Protein AF-A0A2H8TNJ9-F1 (afdb_monomer)

Foldseek 3Di:
DVVVVVVVVVVVVVVVVVVVVVVVVVVVVVVVVVVVVVLVVLVVVLVVVLVVCVVPPPDDNVVSVVVSVVSVVVSDDPDPPPPPVPPPPPVPPDPVDPPPDPPPPPPPVVPPDDDDDDDDDDFLFDDQDDLVCCVVVPLCVPFDADDPVCVVVVDHSSVVSSVVSSVVGGCPNPDPPDPD

Solvent-accessible surface area (backbone atoms only — not comparable to full-atom values): 11507 Å² total; per-residue (Å²): 115,73,68,63,57,50,51,53,52,53,51,52,54,50,52,52,51,53,51,52,52,52,50,53,54,48,51,56,52,52,50,51,53,49,55,52,51,52,53,50,50,51,50,53,49,56,54,49,52,50,54,50,46,69,74,72,50,92,66,62,68,68,60,56,49,54,53,48,53,54,58,55,68,68,51,78,71,88,66,78,72,76,80,74,71,68,78,83,70,74,77,72,80,81,65,95,60,88,75,87,64,85,72,73,79,76,77,75,74,76,65,82,78,88,74,92,74,80,90,80,77,91,63,46,40,66,86,69,81,55,78,83,46,37,65,84,73,49,66,57,78,83,51,77,81,68,50,77,70,39,47,75,72,71,50,48,54,61,60,56,51,47,50,54,51,42,58,69,31,43,52,66,67,60,75,82,81,76,82,123

Secondary structure (DSSP, 8-state):
-HHHHHHHHHHHHHHHHHHHHHHHHHHHHHHHHHHHHHHHHHHHHHHHHHHHHHHH--S-HHHHHHHHHHHHHTS---------------------S-------------PPPP-PPP-----SSSPPPPTTTTTTTTGGGGSPPPPHHHHHTT--HHHHHHHHHHHHHTTTT-------

Structure (mmCIF, N/CA/C/O backbone):
data_AF-A0A2H8TNJ9-F1
#
_entry.id   AF-A0A2H8TNJ9-F1
#
loop_
_atom_site.group_PDB
_atom_site.id
_atom_site.type_symbol
_atom_site.label_atom_id
_atom_site.label_alt_id
_atom_site.label_comp_id
_atom_site.label_asym_id
_atom_site.label_entity_id
_atom_site.label_seq_id
_atom_site.pdbx_PDB_ins_code
_atom_site.Cartn_x
_atom_site.Cartn_y
_atom_site.Cartn_z
_atom_site.occupancy
_atom_site.B_iso_or_equiv
_atom_site.auth_seq_id
_atom_site.auth_comp_id
_atom_site.auth_asym_id
_atom_site.auth_atom_id
_atom_site.pdbx_PDB_model_num
ATOM 1 N N . MET A 1 1 ? 0.984 41.513 9.824 1.00 51.41 1 MET A N 1
ATOM 2 C CA . MET A 1 1 ? 0.607 41.147 8.432 1.00 51.41 1 MET A CA 1
ATOM 3 C C . MET A 1 1 ? 1.788 40.969 7.472 1.00 51.41 1 MET A C 1
ATOM 5 O O . MET A 1 1 ? 1.740 40.050 6.666 1.00 51.41 1 MET A O 1
ATOM 9 N N . ARG A 1 2 ? 2.861 41.774 7.556 1.00 58.28 2 ARG A N 1
ATOM 10 C CA . ARG A 1 2 ? 3.996 41.764 6.604 1.00 58.28 2 ARG A CA 1
ATOM 11 C C . ARG A 1 2 ? 4.737 40.416 6.462 1.00 58.28 2 ARG A C 1
ATOM 13 O O . ARG A 1 2 ? 5.197 40.109 5.371 1.00 58.28 2 ARG A O 1
ATOM 20 N N . ASN A 1 3 ? 4.800 39.593 7.517 1.00 64.88 3 ASN A N 1
ATOM 21 C CA . ASN A 1 3 ? 5.457 38.272 7.475 1.00 64.88 3 ASN A CA 1
ATOM 22 C C . ASN A 1 3 ? 4.657 37.208 6.707 1.00 64.88 3 ASN A C 1
ATOM 24 O O . ASN A 1 3 ? 5.243 36.392 6.009 1.00 64.88 3 ASN A O 1
ATOM 28 N N . ARG A 1 4 ? 3.318 37.252 6.769 1.00 68.62 4 ARG A N 1
ATOM 29 C CA . ARG A 1 4 ? 2.467 36.286 6.051 1.00 68.62 4 ARG A CA 1
ATOM 30 C C . ARG A 1 4 ? 2.494 36.516 4.538 1.00 68.62 4 ARG A C 1
ATOM 32 O O . ARG A 1 4 ? 2.429 35.562 3.782 1.00 68.62 4 ARG A O 1
ATOM 39 N N . MET A 1 5 ? 2.620 37.772 4.101 1.00 74.56 5 MET A N 1
ATOM 40 C CA . MET A 1 5 ? 2.746 38.106 2.675 1.00 74.56 5 MET A CA 1
ATOM 41 C C . MET A 1 5 ? 4.102 37.700 2.092 1.00 74.56 5 MET A C 1
ATOM 43 O O . MET A 1 5 ? 4.157 37.279 0.945 1.00 74.56 5 MET A O 1
ATOM 47 N N . LYS A 1 6 ? 5.188 37.814 2.872 1.00 76.75 6 LYS A N 1
ATOM 48 C CA . LYS A 1 6 ? 6.509 37.321 2.456 1.00 76.75 6 LYS A CA 1
ATOM 49 C C . LYS A 1 6 ? 6.512 35.801 2.315 1.00 76.75 6 LYS A C 1
ATOM 51 O O . LYS A 1 6 ? 6.929 35.321 1.274 1.00 76.75 6 LYS A O 1
ATOM 56 N N . LEU A 1 7 ? 5.950 35.095 3.299 1.00 74.69 7 LEU A N 1
ATOM 57 C CA . LEU A 1 7 ? 5.829 33.637 3.265 1.00 74.69 7 LEU A CA 1
ATOM 58 C C . LEU A 1 7 ? 5.044 33.158 2.036 1.00 74.69 7 LEU A C 1
ATOM 60 O O . LEU A 1 7 ? 5.526 32.306 1.310 1.00 74.69 7 LEU A O 1
ATOM 64 N N . LYS A 1 8 ? 3.891 33.775 1.740 1.00 79.69 8 LYS A N 1
ATOM 65 C CA . LYS A 1 8 ? 3.102 33.434 0.543 1.00 79.69 8 LYS A CA 1
ATOM 66 C C . LYS A 1 8 ? 3.837 33.692 -0.774 1.00 79.69 8 LYS A C 1
ATOM 68 O O . LYS A 1 8 ? 3.623 32.978 -1.739 1.00 79.69 8 LYS A O 1
ATOM 73 N N . ARG A 1 9 ? 4.666 34.737 -0.836 1.00 82.81 9 ARG A N 1
ATOM 74 C CA . ARG A 1 9 ? 5.440 35.063 -2.043 1.00 82.81 9 ARG A CA 1
ATOM 75 C C . ARG A 1 9 ? 6.596 34.087 -2.254 1.00 82.81 9 ARG A C 1
ATOM 77 O O . ARG A 1 9 ? 6.930 33.782 -3.388 1.00 82.81 9 ARG A O 1
ATOM 84 N N . GLU A 1 10 ? 7.207 33.641 -1.164 1.00 78.44 10 GLU A N 1
ATOM 85 C CA . GLU A 1 10 ? 8.260 32.627 -1.177 1.00 78.44 10 GLU A CA 1
ATOM 86 C C . GLU A 1 10 ? 7.695 31.252 -1.546 1.00 78.44 10 GLU A C 1
ATOM 88 O O . GLU A 1 10 ? 8.267 30.581 -2.392 1.00 78.44 10 GLU A O 1
ATOM 93 N N . GLU A 1 11 ? 6.528 30.893 -1.008 1.00 78.19 11 GLU A N 1
ATOM 94 C CA . GLU A 1 11 ? 5.767 29.695 -1.387 1.00 78.19 11 GLU A CA 1
ATOM 95 C C . GLU A 1 11 ? 5.442 29.690 -2.889 1.00 78.19 11 GLU A C 1
ATOM 97 O O . GLU A 1 11 ? 5.790 28.744 -3.584 1.00 78.19 11 GLU A O 1
ATOM 102 N N . GLN A 1 12 ? 4.915 30.797 -3.426 1.00 84.44 12 GLN A N 1
ATOM 103 C CA . GLN A 1 12 ? 4.646 30.927 -4.864 1.00 84.44 12 GLN A CA 1
ATOM 104 C C . GLN A 1 12 ? 5.901 30.800 -5.739 1.00 84.44 12 GLN A C 1
ATOM 106 O O . GLN A 1 12 ? 5.846 30.185 -6.798 1.00 84.44 12 GLN A O 1
ATOM 111 N N . ALA A 1 13 ? 7.029 31.374 -5.312 1.00 85.44 13 ALA A N 1
ATOM 112 C CA . ALA A 1 13 ? 8.283 31.268 -6.057 1.00 85.44 13 ALA A CA 1
ATOM 113 C C . ALA A 1 13 ? 8.866 29.844 -6.017 1.00 85.44 13 ALA A C 1
ATOM 115 O O . ALA A 1 13 ? 9.506 29.409 -6.972 1.00 85.44 13 ALA A O 1
ATOM 116 N N . LEU A 1 14 ? 8.658 29.120 -4.913 1.00 81.44 14 LEU A N 1
ATOM 117 C CA . LEU A 1 14 ? 9.044 27.715 -4.796 1.00 81.44 14 LEU A CA 1
ATOM 118 C C . LEU A 1 14 ? 8.179 26.827 -5.692 1.00 81.44 14 LEU A C 1
ATOM 120 O O . LEU A 1 14 ? 8.722 25.951 -6.362 1.00 81.44 14 LEU A O 1
ATOM 124 N N . ASP A 1 15 ? 6.872 27.079 -5.747 1.00 81.62 15 ASP A N 1
ATOM 125 C CA . ASP A 1 15 ? 5.959 26.346 -6.626 1.00 81.62 15 ASP A CA 1
ATOM 126 C C . ASP A 1 15 ? 6.328 26.539 -8.106 1.00 81.62 15 ASP A C 1
ATOM 128 O O . ASP A 1 15 ? 6.434 25.559 -8.843 1.00 81.62 15 ASP A O 1
ATOM 132 N N . GLU A 1 16 ? 6.622 27.776 -8.526 1.00 87.50 16 GLU A N 1
ATOM 133 C CA . GLU A 1 16 ? 7.076 28.088 -9.891 1.00 87.50 16 GLU A CA 1
ATOM 134 C C . GLU A 1 16 ? 8.366 27.326 -10.247 1.00 87.50 16 GLU A C 1
ATOM 136 O O . GLU A 1 16 ? 8.458 26.702 -11.305 1.00 87.50 16 GLU A O 1
ATOM 141 N N . LEU A 1 17 ? 9.334 27.277 -9.326 1.00 87.38 17 LEU A N 1
ATOM 142 C CA . LEU A 1 17 ? 10.588 26.550 -9.532 1.00 87.38 17 LEU A CA 1
ATOM 143 C C . LEU A 1 17 ? 10.375 25.031 -9.672 1.00 87.38 17 LEU A C 1
ATOM 145 O O . LEU A 1 17 ? 11.019 24.381 -10.500 1.00 87.38 17 LEU A O 1
ATOM 149 N N . ILE A 1 18 ? 9.469 24.455 -8.877 1.00 86.12 18 ILE A N 1
ATOM 150 C CA . ILE A 1 18 ? 9.123 23.027 -8.951 1.00 86.12 18 ILE A CA 1
ATOM 151 C C . ILE A 1 18 ? 8.453 22.707 -10.292 1.00 86.12 18 ILE A C 1
ATOM 153 O O . ILE A 1 18 ? 8.729 21.662 -10.894 1.00 86.12 18 ILE A O 1
ATOM 157 N N . GLU A 1 19 ? 7.581 23.591 -10.780 1.00 88.69 19 GLU A N 1
ATOM 158 C CA . GLU A 1 19 ? 6.943 23.435 -12.086 1.00 88.69 19 GLU A CA 1
ATOM 159 C C . GLU A 1 19 ? 7.968 23.472 -13.225 1.00 88.69 19 GLU A C 1
ATOM 161 O O . GLU A 1 19 ? 7.951 22.583 -14.084 1.00 88.69 19 GLU A O 1
ATOM 166 N N . GLU A 1 20 ? 8.915 24.413 -13.200 1.00 85.38 20 GLU A N 1
ATOM 167 C CA . GLU A 1 20 ? 10.001 24.485 -14.184 1.00 85.38 20 GLU A CA 1
ATOM 168 C C . GLU A 1 20 ? 10.876 23.221 -14.181 1.00 85.38 20 GLU A C 1
ATOM 170 O O . GLU A 1 20 ? 11.152 22.647 -15.243 1.00 85.38 20 GLU A O 1
ATOM 175 N N . GLU A 1 21 ? 11.270 22.724 -13.002 1.00 81.62 21 GLU A N 1
ATOM 176 C CA . GLU A 1 21 ? 12.064 21.496 -12.884 1.00 81.62 21 GLU A CA 1
ATOM 177 C C . GLU A 1 21 ? 11.302 20.283 -13.438 1.00 81.62 21 GLU A C 1
ATOM 179 O O . GLU A 1 21 ? 11.858 19.460 -14.181 1.00 81.62 21 GLU A O 1
ATOM 184 N N . LYS A 1 22 ? 10.005 20.188 -13.131 1.00 88.12 22 LYS A N 1
ATOM 185 C CA . LYS A 1 22 ? 9.134 19.121 -13.628 1.00 88.12 22 LYS A CA 1
ATOM 186 C C . LYS A 1 22 ? 9.014 19.168 -15.150 1.00 88.12 22 LYS A C 1
ATOM 188 O O . LYS A 1 22 ? 9.119 18.114 -15.783 1.00 88.12 22 LYS A O 1
ATOM 193 N N . MET A 1 23 ? 8.828 20.351 -15.735 1.00 86.44 23 MET A N 1
ATOM 194 C CA . MET A 1 23 ? 8.764 20.534 -17.188 1.00 86.44 23 MET A CA 1
ATOM 195 C C . MET A 1 23 ? 10.084 20.157 -17.861 1.00 86.44 23 MET A C 1
ATOM 197 O O . MET A 1 23 ? 10.092 19.414 -18.842 1.00 86.44 23 MET A O 1
ATOM 201 N N . HIS A 1 24 ? 11.214 20.577 -17.298 1.00 82.00 24 HIS A N 1
ATOM 202 C CA . HIS A 1 24 ? 12.532 20.241 -17.828 1.00 82.00 24 HIS A CA 1
ATOM 203 C C . HIS A 1 24 ? 12.844 18.735 -17.720 1.00 82.00 24 HIS A C 1
ATOM 205 O O . HIS A 1 24 ? 13.411 18.138 -18.637 1.00 82.00 24 HIS A O 1
ATOM 211 N N . SER A 1 25 ? 12.427 18.085 -16.627 1.00 82.94 25 SER A N 1
ATOM 212 C CA . SER A 1 25 ? 12.534 16.630 -16.455 1.00 82.94 25 SER A CA 1
ATOM 213 C C . SER A 1 25 ? 11.683 15.862 -17.471 1.00 82.94 25 SER A C 1
ATOM 215 O O . SER A 1 25 ? 12.132 14.844 -18.004 1.00 82.94 25 SER A O 1
ATOM 217 N N . GLN A 1 26 ? 10.470 16.345 -17.758 1.00 85.19 26 GLN A N 1
ATOM 218 C CA . GLN A 1 26 ? 9.606 15.771 -18.793 1.00 85.19 26 GLN A CA 1
ATOM 219 C C . GLN A 1 26 ? 10.218 15.937 -20.183 1.00 85.19 26 GLN A C 1
ATOM 221 O O . GLN A 1 26 ? 10.352 14.948 -20.894 1.00 85.19 26 GLN A O 1
ATOM 226 N N . TYR A 1 27 ? 10.703 17.134 -20.522 1.00 88.44 27 TYR A N 1
ATOM 227 C CA . TYR A 1 27 ? 11.345 17.393 -21.812 1.00 88.44 27 TYR A CA 1
ATOM 228 C C . TYR A 1 27 ? 12.525 16.447 -22.074 1.00 88.44 27 TYR A C 1
ATOM 230 O O . TYR A 1 27 ? 12.628 15.867 -23.152 1.00 88.44 27 TYR A O 1
ATOM 238 N N . LYS A 1 28 ? 13.382 16.224 -21.068 1.00 86.19 28 LYS A N 1
ATOM 239 C CA . LYS A 1 28 ? 14.494 15.265 -21.168 1.00 86.19 28 LYS A CA 1
ATOM 240 C C . LYS A 1 28 ? 14.023 13.830 -21.397 1.00 86.19 28 LYS A C 1
ATOM 242 O O . LYS A 1 28 ? 14.655 13.100 -22.155 1.00 86.19 28 LYS A O 1
ATOM 247 N N . ARG A 1 29 ? 12.941 13.408 -20.734 1.00 86.19 29 ARG A N 1
ATOM 248 C CA . ARG A 1 29 ? 12.353 12.075 -20.944 1.00 86.19 29 ARG A CA 1
ATOM 249 C C . ARG A 1 29 ? 11.795 11.933 -22.357 1.00 86.19 29 ARG A C 1
ATOM 251 O O . ARG A 1 29 ? 12.063 10.925 -23.005 1.00 86.19 29 ARG A O 1
ATOM 258 N N . ASP A 1 30 ? 11.096 12.949 -22.845 1.00 88.75 30 ASP A N 1
ATOM 259 C CA . ASP A 1 30 ? 10.532 12.952 -24.193 1.00 88.75 30 ASP A CA 1
ATOM 260 C C . ASP A 1 30 ? 11.623 12.964 -25.271 1.00 88.75 30 ASP A C 1
ATOM 262 O O . ASP A 1 30 ? 11.493 12.281 -26.283 1.00 88.75 30 ASP A O 1
ATOM 266 N N . GLU A 1 31 ? 12.720 13.695 -25.055 1.00 86.81 31 GLU A N 1
ATOM 267 C CA . GLU A 1 31 ? 13.885 13.694 -25.947 1.00 86.81 31 GLU A CA 1
ATOM 268 C C . GLU A 1 31 ? 14.497 12.292 -26.066 1.00 86.81 31 GLU A C 1
ATOM 270 O O . GLU A 1 31 ? 14.713 11.816 -27.179 1.00 86.81 31 GLU A O 1
ATOM 275 N N . VAL A 1 32 ? 14.686 11.588 -24.943 1.00 84.19 32 VAL A N 1
ATOM 276 C CA . VAL A 1 32 ? 15.186 10.201 -24.947 1.00 84.19 32 VAL A CA 1
ATOM 277 C C . VAL A 1 32 ? 14.233 9.270 -25.697 1.00 84.19 32 VAL A C 1
ATOM 279 O O . VAL A 1 32 ? 14.681 8.487 -26.532 1.00 84.19 32 VAL A O 1
ATOM 282 N N . LEU A 1 33 ? 12.922 9.381 -25.463 1.00 87.44 33 LEU A N 1
ATOM 283 C CA . LEU A 1 33 ? 11.928 8.560 -26.160 1.00 87.44 33 LEU A CA 1
ATOM 284 C C . LEU A 1 33 ? 11.906 8.824 -27.672 1.00 87.44 33 LEU A C 1
ATOM 286 O O . LEU A 1 33 ? 11.765 7.883 -28.457 1.00 87.44 33 LEU A O 1
ATOM 290 N N . ARG A 1 34 ? 12.063 10.085 -28.101 1.00 89.62 34 ARG A N 1
ATOM 291 C CA . ARG A 1 34 ? 12.177 10.426 -29.527 1.00 89.62 34 ARG A CA 1
ATOM 292 C C . ARG A 1 34 ? 13.454 9.860 -30.140 1.00 89.62 34 ARG A C 1
ATOM 294 O O . ARG A 1 34 ? 13.367 9.226 -31.191 1.00 89.62 34 ARG A O 1
ATOM 301 N N . ASP A 1 35 ? 14.596 10.018 -29.474 1.00 85.06 35 ASP A N 1
ATOM 302 C CA . ASP A 1 35 ? 15.880 9.468 -29.924 1.00 85.06 35 ASP A CA 1
ATOM 303 C C . ASP A 1 35 ? 15.798 7.937 -30.093 1.00 85.06 35 ASP A C 1
ATOM 305 O O . ASP A 1 35 ? 16.237 7.385 -31.107 1.00 85.06 35 ASP A O 1
ATOM 309 N N . GLU A 1 36 ? 15.187 7.233 -29.135 1.00 86.56 36 GLU A N 1
ATOM 310 C CA . GLU A 1 36 ? 14.978 5.781 -29.193 1.00 86.56 36 GLU A CA 1
ATOM 311 C C . GLU A 1 36 ? 14.034 5.370 -30.333 1.00 86.56 36 GLU A C 1
ATOM 313 O O . GLU A 1 36 ? 14.308 4.403 -31.056 1.00 86.56 36 GLU A O 1
ATOM 318 N N . ALA A 1 37 ? 12.943 6.114 -30.540 1.00 88.62 37 ALA A N 1
ATOM 319 C CA . ALA A 1 37 ? 12.002 5.868 -31.630 1.00 88.62 37 ALA A CA 1
ATOM 320 C C . ALA A 1 37 ? 12.651 6.083 -33.007 1.00 88.62 37 ALA A C 1
ATOM 322 O O . ALA A 1 37 ? 12.476 5.260 -33.910 1.00 88.62 37 ALA A O 1
ATOM 323 N N . GLU A 1 38 ? 13.451 7.139 -33.172 1.00 88.94 38 GLU A N 1
ATOM 324 C CA . GLU A 1 38 ? 14.207 7.384 -34.401 1.00 88.94 38 GLU A CA 1
ATOM 325 C C . GLU A 1 38 ? 15.228 6.277 -34.676 1.00 88.94 38 GLU A C 1
ATOM 327 O O . GLU A 1 38 ? 15.334 5.803 -35.810 1.00 88.94 38 GLU A O 1
ATOM 332 N N . GLN A 1 39 ? 15.955 5.819 -33.653 1.00 86.56 39 GLN A N 1
ATOM 333 C CA . GLN A 1 39 ? 16.885 4.695 -33.790 1.00 86.56 39 GLN A CA 1
ATOM 334 C C . GLN A 1 39 ? 16.162 3.407 -34.188 1.00 86.56 39 GLN A C 1
ATOM 336 O O . GLN A 1 39 ? 16.641 2.671 -35.056 1.00 86.56 39 GLN A O 1
ATOM 341 N N . ARG A 1 40 ? 14.994 3.135 -33.596 1.00 88.56 40 ARG A N 1
ATOM 342 C CA . ARG A 1 40 ? 14.164 1.981 -33.957 1.00 88.56 40 ARG A CA 1
ATOM 343 C C . ARG A 1 40 ? 13.702 2.059 -35.411 1.00 88.56 40 ARG A C 1
ATOM 345 O O . ARG A 1 40 ? 13.844 1.079 -36.139 1.00 88.56 40 ARG A O 1
ATOM 352 N N . ASN A 1 41 ? 13.213 3.216 -35.850 1.00 90.62 41 ASN A N 1
ATOM 353 C CA . ASN A 1 41 ? 12.764 3.419 -37.228 1.00 90.62 41 ASN A CA 1
ATOM 354 C C . ASN A 1 41 ? 13.915 3.301 -38.235 1.00 90.62 41 ASN A C 1
ATOM 356 O O . ASN A 1 41 ? 13.735 2.696 -39.289 1.00 90.62 41 ASN A O 1
ATOM 360 N N . LYS A 1 42 ? 15.113 3.803 -37.905 1.00 89.88 42 LYS A N 1
ATOM 361 C CA . LYS A 1 42 ? 16.315 3.624 -38.737 1.00 89.88 42 LYS A CA 1
ATOM 362 C C . LYS A 1 42 ? 16.676 2.144 -38.895 1.00 89.88 42 LYS A C 1
ATOM 364 O O . LYS A 1 42 ? 16.914 1.711 -40.017 1.00 89.88 42 LYS A O 1
ATOM 369 N N . LYS A 1 43 ? 16.640 1.354 -37.814 1.00 89.06 43 LYS A N 1
ATOM 370 C CA . LYS A 1 43 ? 16.876 -0.103 -37.875 1.00 89.06 43 LYS A CA 1
ATOM 371 C C . LYS A 1 43 ? 15.852 -0.809 -38.766 1.00 89.06 43 LYS A C 1
ATOM 373 O O . LYS A 1 43 ? 16.242 -1.538 -39.668 1.00 89.06 43 LYS A O 1
ATOM 378 N N . LEU A 1 44 ? 14.562 -0.520 -38.577 1.00 91.81 44 LEU A N 1
ATOM 379 C CA . LEU A 1 44 ? 13.485 -1.090 -39.398 1.00 91.81 44 LEU A CA 1
ATOM 380 C C . LEU A 1 44 ? 13.618 -0.720 -40.882 1.00 91.81 44 LEU A C 1
ATOM 382 O O . LEU A 1 44 ? 13.352 -1.539 -41.762 1.00 91.81 44 LEU A O 1
ATOM 386 N N . ARG A 1 45 ? 14.055 0.507 -41.176 1.00 92.62 45 ARG A N 1
ATOM 387 C CA . ARG A 1 45 ? 14.308 0.951 -42.547 1.00 92.62 45 ARG A CA 1
ATOM 388 C C . ARG A 1 45 ? 15.470 0.191 -43.185 1.00 92.62 45 ARG A C 1
ATOM 390 O O . ARG A 1 45 ? 15.340 -0.279 -44.304 1.00 92.62 45 ARG A O 1
ATOM 397 N N . VAL A 1 46 ? 16.579 0.023 -42.468 1.00 91.81 46 VAL A N 1
ATOM 398 C CA . VAL A 1 46 ? 17.736 -0.732 -42.975 1.00 91.81 46 VAL A CA 1
ATOM 399 C C . VAL A 1 46 ? 17.389 -2.214 -43.174 1.00 91.81 46 VAL A C 1
ATOM 401 O O . VAL A 1 46 ? 17.783 -2.804 -44.178 1.00 91.81 46 VAL A O 1
ATOM 404 N N . ASP A 1 47 ? 16.587 -2.799 -42.280 1.00 91.88 47 ASP A N 1
ATOM 405 C CA . ASP A 1 47 ? 16.106 -4.181 -42.412 1.00 91.88 47 ASP A CA 1
ATOM 406 C C . ASP A 1 47 ? 15.163 -4.361 -43.616 1.00 91.88 47 ASP A C 1
ATOM 408 O O . ASP A 1 47 ? 15.274 -5.343 -44.349 1.00 91.88 47 ASP A O 1
ATOM 412 N N . SER A 1 48 ? 14.265 -3.403 -43.866 1.00 91.06 48 SER A N 1
ATOM 413 C CA . SER A 1 48 ? 13.377 -3.442 -45.040 1.00 91.06 48 SER A CA 1
ATOM 414 C C . SER A 1 48 ? 14.123 -3.207 -46.357 1.00 91.06 48 SER A C 1
ATOM 416 O O . SER A 1 48 ? 13.853 -3.902 -47.334 1.00 91.06 48 SER A O 1
ATOM 418 N N . GLU A 1 49 ? 15.120 -2.316 -46.385 1.00 91.62 49 GLU A N 1
ATOM 419 C CA . GLU A 1 49 ? 15.989 -2.112 -47.555 1.00 91.62 49 GLU A CA 1
ATOM 420 C C . GLU A 1 49 ? 16.762 -3.385 -47.944 1.00 91.62 49 GLU A C 1
ATOM 422 O O . GLU A 1 49 ? 16.959 -3.643 -49.136 1.00 91.62 49 GLU A O 1
ATOM 427 N N . LEU A 1 50 ? 17.178 -4.203 -46.968 1.00 93.00 50 LEU A N 1
ATOM 428 C CA . LEU A 1 50 ? 17.816 -5.495 -47.235 1.00 93.00 50 LEU A CA 1
ATOM 429 C C . LEU A 1 50 ? 16.854 -6.463 -47.931 1.00 93.00 50 LEU A C 1
ATOM 431 O O . LEU A 1 50 ? 17.222 -7.065 -48.940 1.00 93.00 50 LEU A O 1
ATOM 435 N N . ILE A 1 51 ? 15.632 -6.598 -47.406 1.00 92.62 51 ILE A N 1
ATOM 436 C CA . ILE A 1 51 ? 14.599 -7.474 -47.981 1.00 92.62 51 ILE A CA 1
ATOM 437 C C . ILE A 1 51 ? 14.312 -7.063 -49.427 1.00 92.62 51 ILE A C 1
ATOM 439 O O . ILE A 1 51 ? 14.326 -7.899 -50.329 1.00 92.62 51 ILE A O 1
ATOM 443 N N . ASP A 1 52 ? 14.126 -5.766 -49.658 1.00 92.81 52 ASP A N 1
ATOM 444 C CA . ASP A 1 52 ? 13.841 -5.217 -50.979 1.00 92.81 52 ASP A CA 1
ATOM 445 C C . ASP A 1 52 ? 14.985 -5.426 -51.973 1.00 92.81 52 ASP A C 1
ATOM 447 O O . ASP A 1 52 ? 14.738 -5.719 -53.146 1.00 92.81 52 ASP A O 1
ATOM 451 N N . SER A 1 53 ? 16.230 -5.279 -51.513 1.00 89.69 53 SER A N 1
ATOM 452 C CA . SER A 1 53 ? 17.417 -5.497 -52.341 1.00 89.69 53 SER A CA 1
ATOM 453 C C . SER A 1 53 ? 17.540 -6.968 -52.726 1.00 89.69 53 SER A C 1
ATOM 455 O O . SER A 1 53 ? 17.731 -7.272 -53.901 1.00 89.69 53 SER A O 1
ATOM 457 N N . LEU A 1 54 ? 17.345 -7.890 -51.780 1.00 91.31 54 LEU A N 1
ATOM 458 C CA . LEU A 1 54 ? 17.368 -9.330 -52.054 1.00 91.31 54 LEU A CA 1
ATOM 459 C C . LEU A 1 54 ? 16.229 -9.776 -52.982 1.00 91.31 54 LEU A C 1
ATOM 461 O O . LEU A 1 54 ? 16.409 -10.707 -53.759 1.00 91.31 54 LEU A O 1
ATOM 465 N N . ALA A 1 55 ? 15.067 -9.124 -52.913 1.00 89.81 55 ALA A N 1
ATOM 466 C CA . ALA A 1 5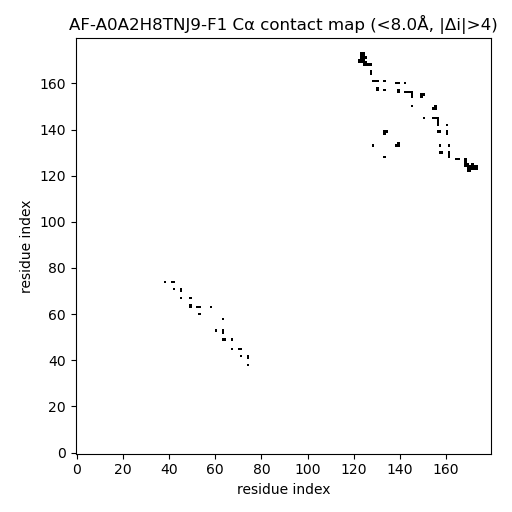5 ? 13.906 -9.484 -53.721 1.00 89.81 55 ALA A CA 1
ATOM 467 C C . ALA A 1 55 ? 13.956 -8.940 -55.160 1.00 89.81 55 ALA A C 1
ATOM 469 O O . ALA A 1 55 ? 13.391 -9.559 -56.060 1.00 89.81 55 ALA A O 1
ATOM 470 N N . ARG A 1 56 ? 14.569 -7.764 -55.381 1.00 88.69 56 ARG A N 1
ATOM 471 C CA . ARG A 1 56 ? 14.502 -7.043 -56.670 1.00 88.69 56 ARG A CA 1
ATOM 472 C C . ARG A 1 56 ? 15.819 -6.948 -57.433 1.00 88.69 56 ARG A C 1
ATOM 474 O O . ARG A 1 56 ? 15.780 -6.693 -58.636 1.00 88.69 56 ARG A O 1
ATOM 481 N N . SER A 1 57 ? 16.967 -7.080 -56.772 1.00 83.94 57 SER A N 1
ATOM 482 C CA . SER A 1 57 ? 18.264 -6.931 -57.440 1.00 83.94 57 SER A CA 1
ATOM 483 C C . SER A 1 57 ? 18.790 -8.266 -57.975 1.00 83.94 57 SER A C 1
ATOM 485 O O . SER A 1 57 ? 18.597 -9.310 -57.364 1.00 83.94 57 SER A O 1
ATOM 487 N N . ASN A 1 58 ? 19.480 -8.217 -59.118 1.00 84.38 58 ASN A N 1
ATOM 488 C CA . ASN A 1 58 ? 20.170 -9.366 -59.722 1.00 84.38 58 ASN A CA 1
ATOM 489 C C . ASN A 1 58 ? 21.660 -9.440 -59.316 1.00 84.38 58 ASN A C 1
ATOM 491 O O . ASN A 1 58 ? 22.445 -10.114 -59.980 1.00 84.38 58 ASN A O 1
ATOM 495 N N . SER A 1 59 ? 22.080 -8.692 -58.290 1.00 84.69 59 SER A N 1
ATOM 496 C CA . SER A 1 59 ? 23.445 -8.751 -57.744 1.00 84.69 59 SER A CA 1
ATOM 497 C C . SER A 1 59 ? 23.644 -9.982 -56.858 1.00 84.69 59 SER A C 1
ATOM 499 O O . SER A 1 59 ? 22.675 -10.557 -56.364 1.00 84.69 59 SER A O 1
ATOM 501 N N . ASP A 1 60 ? 24.901 -10.375 -56.631 1.00 91.06 60 ASP A N 1
ATOM 502 C CA . ASP A 1 60 ? 25.211 -11.507 -55.758 1.00 91.06 60 ASP A CA 1
ATOM 503 C C . ASP A 1 60 ? 24.726 -11.246 -54.322 1.00 91.06 60 ASP A C 1
ATOM 505 O O . ASP A 1 60 ? 24.938 -10.178 -53.740 1.00 91.06 60 ASP A O 1
ATOM 509 N N . ALA A 1 61 ? 24.078 -12.248 -53.730 1.00 88.69 61 ALA A N 1
ATOM 510 C CA . ALA A 1 61 ? 23.495 -12.159 -52.397 1.00 88.69 61 ALA A CA 1
ATOM 511 C C . ALA A 1 61 ? 24.558 -11.874 -51.324 1.00 88.69 61 ALA A C 1
ATOM 513 O O . ALA A 1 61 ? 24.268 -11.229 -50.315 1.00 88.69 61 ALA A O 1
ATOM 514 N N . ARG A 1 62 ? 25.798 -12.332 -51.544 1.00 90.06 62 ARG A N 1
ATOM 515 C CA . ARG A 1 62 ? 26.928 -12.085 -50.638 1.00 90.06 62 ARG A CA 1
ATOM 516 C C . ARG A 1 62 ? 27.264 -10.601 -50.542 1.00 90.06 62 ARG A C 1
ATOM 518 O O . ARG A 1 62 ? 27.398 -10.090 -49.432 1.00 90.06 62 ARG A O 1
ATOM 525 N N . ASP A 1 63 ? 27.318 -9.906 -51.672 1.00 90.50 63 ASP A N 1
ATOM 526 C CA . ASP A 1 63 ? 27.637 -8.479 -51.712 1.00 90.50 63 ASP A CA 1
ATOM 527 C C . ASP A 1 63 ? 26.533 -7.638 -51.064 1.00 90.50 63 ASP A C 1
ATOM 529 O O . ASP A 1 63 ? 26.815 -6.731 -50.279 1.00 90.50 63 ASP A O 1
ATOM 533 N N . ILE A 1 64 ? 25.264 -7.989 -51.298 1.00 89.12 64 ILE A N 1
ATOM 534 C CA . ILE A 1 64 ? 24.113 -7.312 -50.681 1.00 89.12 64 ILE A CA 1
ATOM 535 C C . ILE A 1 64 ? 24.180 -7.421 -49.150 1.00 89.12 64 ILE A C 1
ATOM 537 O O . ILE A 1 64 ? 24.033 -6.417 -48.450 1.00 89.12 64 ILE A O 1
ATOM 541 N N . VAL A 1 65 ? 24.460 -8.613 -48.615 1.00 91.75 65 VAL A N 1
ATOM 542 C CA . VAL A 1 65 ? 24.582 -8.818 -47.163 1.00 91.75 65 VAL A CA 1
ATOM 543 C C . VAL A 1 65 ? 25.764 -8.032 -46.587 1.00 91.75 65 VAL A C 1
ATOM 545 O O . VAL A 1 65 ? 25.599 -7.391 -45.551 1.00 91.75 65 VAL A O 1
ATOM 548 N N . ASN A 1 66 ? 26.909 -8.000 -47.274 1.00 91.00 66 ASN A N 1
ATOM 549 C CA . ASN A 1 66 ? 28.083 -7.229 -46.844 1.00 91.00 66 ASN A CA 1
ATOM 550 C C . ASN A 1 66 ? 27.803 -5.714 -46.794 1.00 91.00 66 ASN A C 1
ATOM 552 O O . ASN A 1 66 ? 28.224 -5.020 -45.868 1.00 91.00 66 ASN A O 1
ATOM 556 N N . THR A 1 67 ? 27.049 -5.171 -47.757 1.00 88.56 67 THR A N 1
ATOM 557 C CA . THR A 1 67 ? 26.646 -3.752 -47.696 1.00 88.56 67 THR A CA 1
ATOM 558 C C . THR A 1 67 ? 25.690 -3.473 -46.535 1.00 88.56 67 THR A C 1
ATOM 560 O O . THR A 1 67 ? 25.796 -2.433 -45.883 1.00 88.56 67 THR A O 1
ATOM 563 N N . TYR A 1 68 ? 24.786 -4.406 -46.224 1.00 90.94 68 TYR A N 1
ATOM 564 C CA . TYR A 1 68 ? 23.893 -4.292 -45.074 1.00 90.94 68 TYR A CA 1
ATOM 565 C C . TYR A 1 68 ? 24.649 -4.358 -43.742 1.00 90.94 68 TYR A C 1
ATOM 567 O O . TYR A 1 68 ? 24.325 -3.586 -42.841 1.00 90.94 68 TYR A O 1
ATOM 575 N N . THR A 1 69 ? 25.665 -5.219 -43.600 1.00 89.31 69 THR A N 1
ATOM 576 C CA . THR A 1 69 ? 26.460 -5.273 -42.361 1.00 89.31 69 THR A CA 1
ATOM 577 C C . THR A 1 69 ? 27.158 -3.945 -42.093 1.00 89.31 69 THR A C 1
ATOM 579 O O . THR A 1 69 ? 27.052 -3.434 -40.980 1.00 89.31 69 THR A O 1
ATOM 582 N N . HIS A 1 70 ? 27.747 -3.321 -43.118 1.00 87.62 70 HIS A N 1
ATOM 583 C CA . HIS A 1 70 ? 28.333 -1.984 -42.987 1.00 87.62 70 HIS A CA 1
ATOM 584 C C . HIS A 1 70 ? 27.287 -0.914 -42.638 1.00 87.62 70 HIS A C 1
ATOM 586 O O . HIS A 1 70 ? 27.465 -0.177 -41.670 1.00 87.62 70 HIS A O 1
ATOM 592 N N . LYS A 1 71 ? 26.139 -0.881 -43.333 1.00 87.19 71 LYS A N 1
ATOM 593 C CA . LYS A 1 71 ? 25.040 0.055 -43.016 1.00 87.19 71 LYS A CA 1
ATOM 594 C C . LYS A 1 71 ? 24.498 -0.116 -41.593 1.00 87.19 71 LYS A C 1
ATOM 596 O O . LYS A 1 71 ? 24.070 0.853 -40.974 1.00 87.19 71 LYS A O 1
ATOM 601 N N . LYS A 1 72 ? 24.476 -1.344 -41.070 1.00 85.88 72 LYS A N 1
ATOM 602 C CA . LYS A 1 72 ? 24.000 -1.649 -39.715 1.00 85.88 72 LYS A CA 1
ATOM 603 C C . LYS A 1 72 ? 25.003 -1.230 -38.641 1.00 85.88 72 LYS A C 1
ATOM 605 O O . LYS A 1 72 ? 24.576 -0.781 -37.580 1.00 85.88 72 LYS A O 1
ATOM 610 N N . GLU A 1 73 ? 26.300 -1.351 -38.912 1.00 83.44 73 GLU A N 1
ATOM 611 C CA . GLU A 1 73 ? 27.381 -0.865 -38.041 1.00 83.44 73 GLU A CA 1
ATOM 612 C C . GLU A 1 73 ? 27.437 0.669 -37.972 1.00 83.44 73 GLU A C 1
ATOM 614 O O . GLU A 1 73 ? 27.793 1.226 -36.934 1.00 83.44 73 GLU A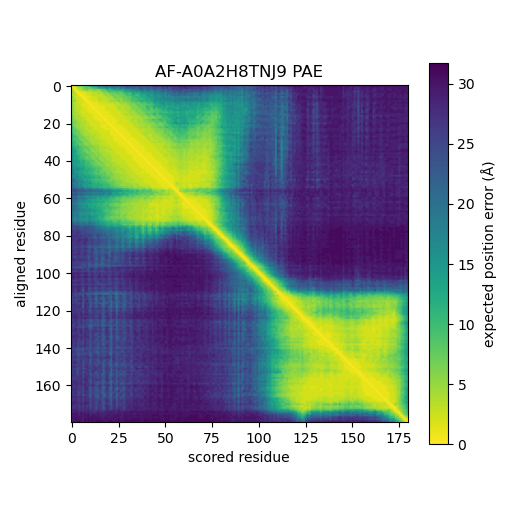 O 1
ATOM 619 N N . GLU A 1 74 ? 27.019 1.360 -39.038 1.00 81.06 74 GLU A N 1
ATOM 620 C CA . GLU A 1 74 ? 26.890 2.823 -39.066 1.00 81.06 74 GLU A CA 1
ATOM 621 C C . GLU A 1 74 ? 25.735 3.355 -38.201 1.00 81.06 74 GLU A C 1
ATOM 623 O O . GLU A 1 74 ? 25.754 4.528 -37.819 1.00 81.06 74 GLU A O 1
ATOM 628 N N . ILE A 1 75 ? 24.740 2.524 -37.852 1.00 77.62 75 ILE A N 1
ATOM 629 C CA . ILE A 1 75 ? 23.674 2.913 -36.919 1.00 77.62 75 ILE A CA 1
ATOM 630 C C . ILE A 1 75 ? 24.301 3.009 -35.523 1.00 77.62 75 ILE A C 1
ATOM 632 O O . ILE A 1 75 ? 24.664 1.975 -34.955 1.00 77.62 75 ILE A O 1
ATOM 636 N N . PRO A 1 76 ? 24.403 4.212 -34.920 1.00 68.75 76 PRO A N 1
ATOM 637 C CA . PRO A 1 76 ? 25.066 4.362 -33.635 1.00 68.75 76 PRO A CA 1
ATOM 638 C C . PRO A 1 76 ? 24.386 3.475 -32.592 1.00 68.75 76 PRO A C 1
ATOM 640 O O . PRO A 1 76 ? 23.197 3.633 -32.305 1.00 68.75 76 PRO A O 1
ATOM 643 N N . ALA A 1 77 ? 25.134 2.529 -32.018 1.00 64.25 77 ALA A N 1
ATOM 644 C CA . ALA A 1 77 ? 24.689 1.837 -30.819 1.00 64.25 77 ALA A CA 1
ATOM 645 C C . ALA A 1 77 ? 24.407 2.892 -29.735 1.00 64.25 77 ALA A C 1
ATOM 647 O O . ALA A 1 77 ? 25.140 3.889 -29.680 1.00 64.25 77 ALA A O 1
ATOM 648 N N . PRO A 1 78 ? 23.384 2.707 -28.879 1.00 59.25 78 PRO A N 1
ATOM 649 C CA . PRO A 1 78 ? 23.131 3.608 -27.766 1.00 59.25 78 PRO A CA 1
ATOM 650 C C . PRO A 1 78 ? 24.333 3.539 -26.823 1.00 59.25 78 PRO A C 1
ATOM 652 O O . PRO A 1 78 ? 24.409 2.706 -25.923 1.00 59.25 78 PRO A O 1
ATOM 655 N N . LYS A 1 79 ? 25.329 4.392 -27.064 1.00 55.12 79 LYS A N 1
ATOM 656 C CA . LYS A 1 79 ? 26.378 4.652 -26.094 1.00 55.12 79 LYS A CA 1
ATOM 657 C C . LYS A 1 79 ? 25.657 5.307 -24.923 1.00 55.12 79 LYS A C 1
ATOM 659 O O . LYS A 1 79 ? 24.954 6.294 -25.161 1.00 55.12 79 LYS A O 1
ATOM 664 N N . PRO A 1 80 ? 25.785 4.791 -23.691 1.00 50.12 80 PRO A N 1
ATOM 665 C CA . PRO A 1 80 ? 25.296 5.526 -22.542 1.00 50.12 80 PRO A CA 1
ATOM 666 C C . PRO A 1 80 ? 25.985 6.888 -22.594 1.00 50.12 80 PRO A C 1
ATOM 668 O O . PRO A 1 80 ? 27.212 6.966 -22.485 1.00 50.12 80 PRO A O 1
ATOM 671 N N . LYS A 1 81 ? 25.213 7.955 -22.855 1.00 54.88 81 LYS A N 1
ATOM 672 C CA . LYS A 1 81 ? 25.693 9.324 -22.654 1.00 54.88 81 LYS A CA 1
ATOM 673 C C . LYS A 1 81 ? 26.264 9.298 -21.230 1.00 54.88 81 LYS A C 1
ATOM 675 O O . LYS A 1 81 ? 25.528 8.869 -20.333 1.00 54.88 81 LYS A O 1
ATOM 680 N N . PRO A 1 82 ? 27.557 9.616 -21.006 1.00 48.06 82 PRO A N 1
ATOM 681 C CA . PRO A 1 82 ? 28.080 9.648 -19.653 1.00 48.06 82 PRO A CA 1
ATOM 682 C C . PRO A 1 82 ? 27.134 10.551 -18.882 1.00 48.06 82 PRO A C 1
ATOM 684 O O . PRO A 1 82 ? 26.835 11.660 -19.333 1.00 48.06 82 PRO A O 1
ATOM 687 N N . ILE A 1 83 ? 26.583 10.025 -17.791 1.00 48.66 83 ILE A N 1
ATOM 688 C CA . ILE A 1 83 ? 25.767 10.795 -16.869 1.00 48.66 83 ILE A CA 1
ATOM 689 C C . ILE A 1 83 ? 26.735 11.841 -16.323 1.00 48.66 83 ILE A C 1
ATOM 691 O O . ILE A 1 83 ? 27.439 11.614 -15.344 1.00 48.66 83 ILE A O 1
ATOM 695 N N . SER A 1 84 ? 26.852 12.968 -17.023 1.00 49.56 84 SER A N 1
ATOM 696 C CA . SER A 1 84 ? 27.361 14.195 -16.456 1.00 49.56 84 SER A CA 1
ATOM 697 C C . SER A 1 84 ? 26.301 14.538 -15.436 1.00 49.56 84 SER A C 1
ATOM 699 O O . SER A 1 84 ? 25.268 15.108 -15.768 1.00 49.56 84 SER A O 1
ATOM 701 N N . ILE A 1 85 ? 26.492 14.026 -14.222 1.00 51.44 85 ILE A N 1
ATOM 702 C CA . ILE A 1 85 ? 25.810 14.510 -13.038 1.00 51.44 85 ILE A CA 1
ATOM 703 C C . ILE A 1 85 ? 26.214 15.985 -13.031 1.00 51.44 85 ILE A C 1
ATOM 705 O O . ILE A 1 85 ? 27.393 16.262 -12.781 1.00 51.44 85 ILE A O 1
ATOM 709 N N . PRO A 1 86 ? 25.334 16.933 -13.415 1.00 52.72 86 PRO A N 1
ATOM 710 C CA . PRO A 1 86 ? 25.689 18.325 -13.230 1.00 52.72 86 PRO A CA 1
ATOM 711 C C . PRO A 1 86 ? 26.008 18.459 -11.738 1.00 52.72 86 PRO A C 1
ATOM 713 O O . PRO A 1 86 ? 25.293 17.853 -10.928 1.00 52.72 86 PRO A O 1
ATOM 716 N N . PRO A 1 87 ? 27.087 19.162 -11.345 1.00 50.00 87 PRO A N 1
ATOM 717 C CA . PRO A 1 87 ? 27.306 19.423 -9.935 1.00 50.00 87 PRO A CA 1
ATOM 718 C C . PRO A 1 87 ? 25.995 19.992 -9.413 1.00 50.00 87 PRO A C 1
ATOM 720 O O . PRO A 1 87 ? 25.451 20.927 -10.008 1.00 50.00 87 PRO A O 1
ATOM 723 N N . ILE A 1 88 ? 25.443 19.346 -8.385 1.00 51.06 88 ILE A N 1
ATOM 724 C CA . ILE A 1 88 ? 24.257 19.812 -7.680 1.00 51.06 88 ILE A CA 1
ATOM 725 C C . ILE A 1 88 ? 24.672 21.153 -7.086 1.00 51.06 88 ILE A C 1
ATOM 727 O O . ILE A 1 88 ? 25.185 21.248 -5.972 1.00 51.06 88 ILE A O 1
ATOM 731 N N . ASN A 1 89 ? 24.532 22.201 -7.887 1.00 47.44 89 ASN A N 1
ATOM 732 C CA . ASN A 1 89 ? 24.619 23.564 -7.446 1.00 47.44 89 ASN A CA 1
ATOM 733 C C . ASN A 1 89 ? 23.336 23.744 -6.655 1.00 47.44 89 ASN A C 1
ATOM 735 O O . ASN A 1 89 ? 22.321 24.154 -7.206 1.00 47.44 89 ASN A O 1
ATOM 739 N N . PHE A 1 90 ? 23.378 23.366 -5.373 1.00 44.19 90 PHE A N 1
ATOM 740 C CA . PHE A 1 90 ? 22.459 23.887 -4.377 1.00 44.19 90 PHE A CA 1
ATOM 741 C C . PHE A 1 90 ? 22.401 25.387 -4.637 1.00 44.19 90 PHE A C 1
ATOM 743 O O . PHE A 1 90 ? 23.384 26.100 -4.409 1.00 44.19 90 PHE A O 1
ATOM 750 N N . THR A 1 91 ? 21.297 25.845 -5.218 1.00 52.72 91 THR A N 1
ATOM 751 C CA . THR A 1 91 ? 21.021 27.254 -5.437 1.00 52.72 91 THR A CA 1
ATOM 752 C C . THR A 1 91 ? 20.963 27.862 -4.052 1.00 52.72 91 THR A C 1
ATOM 754 O O . THR A 1 91 ? 19.971 27.746 -3.335 1.00 52.72 91 THR A O 1
ATOM 757 N N . LYS A 1 92 ? 22.104 28.407 -3.625 1.00 51.81 92 LYS A N 1
ATOM 758 C CA . LYS A 1 92 ? 22.265 29.101 -2.359 1.00 51.81 92 LYS A CA 1
ATOM 759 C C . LYS A 1 92 ? 21.253 30.232 -2.370 1.00 51.81 92 LYS A C 1
ATOM 761 O O . LYS A 1 92 ? 21.446 31.231 -3.059 1.00 51.81 92 LYS A O 1
ATOM 766 N N . PHE A 1 93 ? 20.167 30.039 -1.637 1.00 45.69 93 PHE A N 1
ATOM 767 C CA . PHE A 1 93 ? 19.225 31.090 -1.321 1.00 45.69 93 PHE A CA 1
ATOM 768 C C . PHE A 1 93 ? 20.023 32.260 -0.732 1.00 45.69 93 PHE A C 1
ATOM 770 O O . PHE A 1 93 ? 20.690 32.135 0.298 1.00 45.69 93 PHE A O 1
ATOM 777 N N . SER A 1 94 ? 20.057 33.363 -1.478 1.00 54.53 94 SER A N 1
ATOM 778 C CA . SER A 1 94 ? 20.851 34.550 -1.178 1.00 54.53 94 SER A CA 1
ATOM 779 C C . SER A 1 94 ? 20.193 35.338 -0.052 1.00 54.53 94 SER A C 1
ATOM 781 O O . SER A 1 94 ? 19.518 36.344 -0.270 1.00 54.53 94 SER A O 1
ATOM 783 N N . THR A 1 95 ? 20.418 34.915 1.186 1.00 57.00 95 THR A N 1
ATOM 784 C CA . THR A 1 95 ? 20.417 35.871 2.289 1.00 57.00 95 THR A CA 1
ATOM 785 C C . THR A 1 95 ? 21.809 36.492 2.275 1.00 57.00 95 THR A C 1
ATOM 787 O O . THR A 1 95 ? 22.776 35.835 2.646 1.00 57.00 95 THR A O 1
ATOM 790 N N . GLY A 1 96 ? 21.938 37.730 1.782 1.00 52.41 96 GLY A N 1
ATOM 791 C CA . GLY A 1 96 ? 23.198 38.478 1.608 1.00 52.41 96 GLY A CA 1
ATOM 792 C C . GLY A 1 96 ? 23.973 38.808 2.896 1.00 52.41 96 GLY A C 1
ATOM 793 O O . GLY A 1 96 ? 24.636 39.837 2.977 1.00 52.41 96 GLY A O 1
ATOM 794 N N . VAL A 1 97 ? 23.894 37.952 3.911 1.00 54.91 97 VAL A N 1
ATOM 795 C CA . VAL A 1 97 ? 24.633 38.027 5.166 1.00 54.91 97 VAL A CA 1
ATOM 796 C C . VAL A 1 97 ? 25.557 36.816 5.218 1.00 54.91 97 VAL A C 1
ATOM 798 O O . VAL A 1 97 ? 25.104 35.675 5.162 1.00 54.91 97 VAL A O 1
ATOM 801 N N . LYS A 1 98 ? 26.868 37.060 5.330 1.00 51.59 98 LYS A N 1
ATOM 802 C CA . LYS A 1 98 ? 27.862 36.008 5.573 1.00 51.59 98 LYS A CA 1
ATOM 803 C C . LYS A 1 98 ? 27.588 35.401 6.949 1.00 51.59 98 LYS A C 1
ATOM 805 O O . LYS A 1 98 ? 28.024 35.932 7.967 1.00 51.59 98 LYS A O 1
ATOM 810 N N . PHE A 1 99 ? 26.818 34.322 6.984 1.00 49.06 99 PHE A N 1
ATOM 811 C CA . PHE A 1 99 ? 26.535 33.592 8.208 1.00 49.06 99 PHE A CA 1
ATOM 812 C C . PHE A 1 99 ? 27.776 32.765 8.563 1.00 49.06 99 PHE A C 1
ATOM 814 O O . PHE A 1 99 ? 27.926 31.622 8.141 1.00 49.06 99 PHE A O 1
ATOM 821 N N . ASN A 1 100 ? 28.698 33.364 9.319 1.00 55.81 100 ASN A N 1
ATOM 822 C CA . ASN A 1 100 ? 29.765 32.638 10.008 1.00 55.81 100 ASN A CA 1
ATOM 823 C C . ASN A 1 100 ? 29.155 31.889 11.200 1.00 55.81 100 ASN A C 1
ATOM 825 O O . ASN A 1 100 ? 29.429 32.203 12.354 1.00 55.81 100 ASN A O 1
ATOM 829 N N . GLN A 1 101 ? 28.284 30.921 10.928 1.00 58.19 101 GLN A N 1
ATOM 830 C CA . GLN A 1 101 ? 28.002 29.877 11.896 1.00 58.19 101 GLN A CA 1
ATOM 831 C C . GLN A 1 101 ? 28.832 28.675 11.487 1.00 58.19 101 GLN A C 1
ATOM 833 O O . GLN A 1 101 ? 28.600 28.066 10.443 1.00 58.19 101 GLN A O 1
ATOM 838 N N . SER A 1 102 ? 29.822 28.347 12.313 1.00 55.69 102 SER A N 1
ATOM 839 C CA . SER A 1 102 ? 30.380 27.005 12.363 1.00 55.69 102 SER A CA 1
ATOM 840 C C . SER A 1 102 ? 29.234 26.066 12.726 1.00 55.69 102 SER A C 1
ATOM 842 O O . SER A 1 102 ? 28.941 25.848 13.903 1.00 55.69 102 SER A O 1
ATOM 844 N N . SER A 1 103 ? 28.531 25.574 11.709 1.00 58.94 103 SER A N 1
ATOM 845 C CA . SER A 1 103 ? 27.633 24.444 11.852 1.00 58.94 103 SER A CA 1
ATOM 846 C C . SER A 1 103 ? 28.514 23.270 12.243 1.00 58.94 103 SER A C 1
ATOM 848 O O . SER A 1 103 ? 29.183 22.653 11.419 1.00 58.94 103 SER A O 1
ATOM 850 N N . ILE A 1 104 ? 28.584 23.009 13.545 1.00 63.06 104 ILE A N 1
ATOM 851 C CA . ILE A 1 104 ? 29.009 21.706 14.031 1.00 63.06 104 ILE A CA 1
ATOM 852 C C . ILE A 1 104 ? 28.090 20.730 13.294 1.00 63.06 104 ILE A C 1
ATOM 854 O O . ILE A 1 104 ? 26.869 20.875 13.422 1.00 63.06 104 ILE A O 1
ATOM 858 N N . PRO A 1 105 ? 28.615 19.816 12.460 1.00 60.88 105 PRO A N 1
ATOM 859 C CA . PRO A 1 105 ? 27.778 18.846 11.789 1.00 60.88 105 PRO A CA 1
ATOM 860 C C . PRO A 1 105 ? 27.172 17.981 12.888 1.00 60.88 105 PRO A C 1
ATOM 862 O O . PRO A 1 105 ? 27.820 17.091 13.438 1.00 60.88 105 PRO A O 1
ATOM 865 N N . ILE A 1 106 ? 25.932 18.287 13.259 1.00 62.62 106 ILE A N 1
ATOM 866 C CA . ILE A 1 106 ? 25.125 17.390 14.064 1.00 62.62 106 ILE A CA 1
ATOM 867 C C . ILE A 1 106 ? 24.910 16.201 13.142 1.00 62.62 106 ILE A C 1
ATOM 869 O O . ILE A 1 106 ? 24.111 16.251 12.211 1.00 62.62 106 ILE A O 1
ATOM 873 N N . SER A 1 107 ? 25.707 15.156 13.355 1.00 62.06 107 SER A N 1
ATOM 874 C CA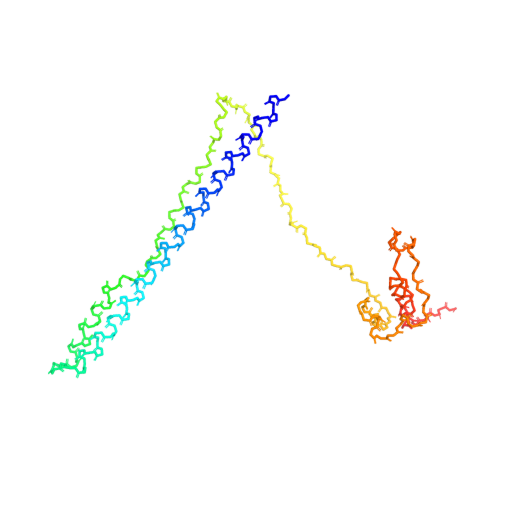 . SER A 1 107 ? 25.474 13.849 12.769 1.00 62.06 107 SER A CA 1
ATOM 875 C C . SER A 1 107 ? 24.160 13.355 13.358 1.00 62.06 107 SER A C 1
ATOM 877 O O . SER A 1 107 ? 24.129 12.696 14.396 1.00 62.06 107 SER A O 1
ATOM 879 N N . ILE A 1 108 ? 23.051 13.743 12.727 1.00 66.06 108 ILE A N 1
ATOM 880 C CA . ILE A 1 108 ? 21.777 13.069 12.906 1.00 66.06 108 ILE A CA 1
ATOM 881 C C . ILE A 1 108 ? 22.038 11.692 12.313 1.00 66.06 108 ILE A C 1
ATOM 883 O O . ILE A 1 108 ? 22.004 11.501 11.100 1.00 66.06 108 ILE A O 1
ATOM 887 N N . LYS A 1 109 ? 22.437 10.749 13.167 1.00 68.25 109 LYS A N 1
ATOM 888 C CA . LYS A 1 109 ? 22.430 9.337 12.815 1.00 68.25 109 LYS A CA 1
ATOM 889 C C . LYS A 1 109 ? 20.964 8.987 12.644 1.00 68.25 109 LYS A C 1
ATOM 891 O O . LYS A 1 109 ? 20.293 8.663 13.620 1.00 68.25 109 LYS A O 1
ATOM 896 N N . GLU A 1 110 ? 20.457 9.178 11.432 1.00 72.38 110 GLU A N 1
ATOM 897 C CA . GLU A 1 110 ? 19.143 8.706 11.037 1.00 72.38 110 GLU A CA 1
ATOM 898 C C . GLU A 1 110 ? 19.141 7.206 11.327 1.00 72.38 110 GLU A C 1
ATOM 900 O O . GLU A 1 110 ? 19.893 6.428 10.734 1.00 72.38 110 GLU A O 1
ATOM 905 N N . GLY A 1 111 ? 18.425 6.829 12.387 1.00 75.94 111 GLY A N 1
ATOM 906 C CA . GLY A 1 111 ? 18.260 5.434 12.749 1.00 75.94 111 GLY A CA 1
ATOM 907 C C . GLY A 1 111 ? 17.551 4.696 11.614 1.00 75.94 111 GLY A C 1
ATOM 908 O O . GLY A 1 111 ? 16.979 5.328 10.723 1.00 75.94 111 GLY A O 1
ATOM 909 N N . PRO A 1 112 ? 17.565 3.358 11.621 1.00 84.38 112 PRO A N 1
ATOM 910 C CA . PRO A 1 112 ? 16.776 2.602 10.660 1.00 84.38 112 PRO A CA 1
ATOM 911 C C . PRO A 1 112 ? 15.322 3.094 10.678 1.00 84.38 112 PRO A C 1
ATOM 913 O O . PRO A 1 112 ? 14.737 3.280 11.748 1.00 84.38 112 PRO A O 1
ATOM 916 N N . LEU A 1 113 ? 14.757 3.315 9.487 1.00 87.81 113 LEU A N 1
ATOM 917 C CA . LEU A 1 113 ? 13.368 3.733 9.324 1.00 87.81 113 LEU A CA 1
ATOM 918 C C . LEU A 1 113 ? 12.454 2.762 10.079 1.00 87.81 113 LEU A C 1
ATOM 920 O O . LEU A 1 113 ? 12.567 1.545 9.907 1.00 87.81 113 LEU A O 1
ATOM 924 N N . PHE A 1 114 ? 11.551 3.300 10.901 1.00 90.00 114 PHE A N 1
ATOM 925 C CA . PHE A 1 114 ? 10.570 2.490 11.614 1.00 90.00 114 PHE A CA 1
ATOM 926 C C . PHE A 1 114 ? 9.746 1.672 10.615 1.00 90.00 114 PHE A C 1
ATOM 928 O O . PHE A 1 114 ? 9.149 2.218 9.685 1.00 90.00 114 PHE A O 1
A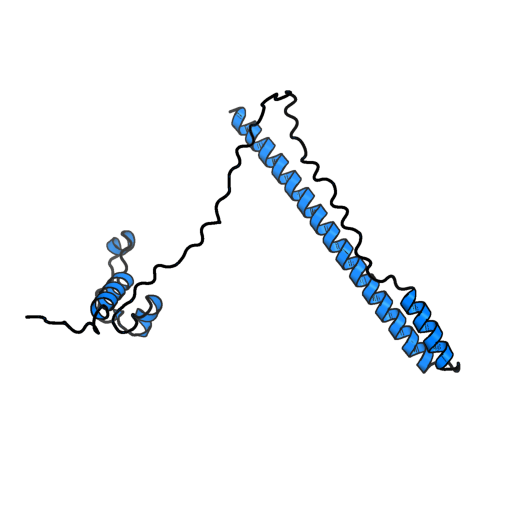TOM 935 N N . LYS A 1 115 ? 9.704 0.356 10.826 1.00 93.50 115 LYS A N 1
ATOM 936 C CA . LYS A 1 115 ? 8.816 -0.558 10.110 1.00 93.50 115 LYS A CA 1
ATOM 937 C C . LYS A 1 115 ? 7.771 -1.048 11.097 1.00 93.50 115 LYS A C 1
ATOM 939 O O . LYS A 1 115 ? 8.122 -1.594 12.138 1.00 93.50 115 LYS A O 1
ATOM 944 N N . TYR A 1 116 ? 6.502 -0.828 10.773 1.00 95.19 116 TYR A N 1
ATOM 945 C CA . TYR A 1 116 ? 5.406 -1.365 11.566 1.00 95.19 116 TYR A CA 1
ATOM 946 C C . TYR A 1 116 ? 5.367 -2.886 11.411 1.00 95.19 116 TYR A C 1
ATOM 948 O O . TYR A 1 116 ? 5.189 -3.391 10.302 1.00 95.19 116 TYR A O 1
ATOM 956 N N . GLU A 1 117 ? 5.514 -3.598 12.523 1.00 93.19 117 GLU A N 1
ATOM 957 C CA . GLU A 1 117 ? 5.249 -5.030 12.602 1.00 93.19 117 GLU A CA 1
ATOM 958 C C . GLU A 1 117 ? 3.889 -5.236 13.282 1.00 93.19 117 GLU A C 1
ATOM 960 O O . GLU A 1 117 ? 3.666 -4.704 14.376 1.00 93.19 117 GLU A O 1
ATOM 965 N N . PRO A 1 118 ? 2.949 -5.960 12.647 1.00 91.38 118 PRO A N 1
ATOM 966 C CA . PRO A 1 118 ? 1.656 -6.225 13.250 1.00 91.38 118 PRO A CA 1
ATOM 967 C C . PRO A 1 118 ? 1.828 -7.092 14.496 1.00 91.38 118 PRO A C 1
ATOM 969 O O . PRO A 1 118 ? 2.629 -8.027 14.528 1.00 91.38 118 PRO A O 1
ATOM 972 N N . ILE A 1 119 ? 1.034 -6.800 15.522 1.00 90.75 119 ILE A N 1
ATOM 973 C CA . ILE A 1 119 ? 1.026 -7.592 16.749 1.00 90.75 119 ILE A CA 1
ATOM 974 C C . ILE A 1 119 ? 0.474 -8.979 16.408 1.00 90.75 119 ILE A C 1
ATOM 976 O O . ILE A 1 119 ? -0.699 -9.121 16.071 1.00 90.75 119 ILE A O 1
ATOM 980 N N . CYS A 1 120 ? 1.316 -10.005 16.512 1.00 85.06 120 CYS A N 1
ATOM 981 C CA . CYS A 1 120 ? 0.914 -11.395 16.346 1.00 85.06 120 CYS A CA 1
ATOM 982 C C . CYS A 1 120 ? 0.850 -12.065 17.720 1.00 85.06 120 CYS A C 1
ATOM 984 O O . CYS A 1 120 ? 1.878 -12.301 18.353 1.00 85.06 120 CYS A O 1
ATOM 986 N N . GLN A 1 121 ? -0.358 -12.373 18.188 1.00 83.31 121 GLN A N 1
ATOM 987 C CA . GLN A 1 121 ? -0.567 -13.139 19.415 1.00 83.31 121 GLN A CA 1
ATOM 988 C C . GLN A 1 121 ? -0.822 -14.602 19.058 1.00 83.31 121 GLN A C 1
ATOM 990 O O . GLN A 1 121 ? -1.630 -14.901 18.180 1.00 83.31 121 GLN A O 1
ATOM 995 N N . GLN A 1 122 ? -0.131 -15.520 19.734 1.00 82.56 122 GLN A N 1
ATOM 996 C CA . GLN A 1 122 ? -0.434 -16.941 19.609 1.00 82.56 122 GLN A CA 1
ATOM 997 C C . GLN A 1 122 ? -1.755 -17.225 20.321 1.00 82.56 122 GLN A C 1
ATOM 999 O O . GLN A 1 122 ? -1.846 -17.124 21.542 1.00 82.56 122 GLN A O 1
ATOM 1004 N N . LEU A 1 123 ? -2.781 -17.559 19.542 1.00 84.50 123 LEU A N 1
ATOM 1005 C CA . LEU A 1 123 ? -4.077 -17.963 20.060 1.00 84.50 123 LEU A CA 1
ATOM 1006 C C . LEU A 1 123 ? -4.126 -19.493 20.137 1.00 84.50 123 LEU A C 1
ATOM 1008 O O . LEU A 1 123 ? -4.055 -20.171 19.113 1.00 84.50 123 LEU A O 1
ATOM 1012 N N . ASN A 1 124 ? -4.270 -20.044 21.341 1.00 87.12 124 ASN A N 1
ATOM 1013 C CA . ASN A 1 124 ? -4.443 -21.484 21.554 1.00 87.12 124 ASN A CA 1
ATOM 1014 C C . ASN A 1 124 ? -5.896 -21.904 21.280 1.00 87.12 124 ASN A C 1
ATOM 1016 O O . ASN A 1 124 ? -6.612 -22.321 22.187 1.00 87.12 124 ASN A O 1
ATOM 1020 N N . GLY A 1 125 ? -6.355 -21.755 20.041 1.00 89.12 125 GLY A N 1
ATOM 1021 C CA . GLY A 1 125 ? -7.743 -22.001 19.663 1.00 89.12 125 GLY A CA 1
ATOM 1022 C C . GLY A 1 125 ? -7.968 -21.987 18.152 1.00 89.12 125 GLY A C 1
ATOM 1023 O O . GLY A 1 125 ? -7.009 -21.837 17.389 1.00 89.12 125 GLY A O 1
ATOM 1024 N N . PRO A 1 126 ? -9.217 -22.172 17.692 1.00 91.69 126 PRO A N 1
ATOM 1025 C CA . PRO A 1 126 ? -9.540 -22.051 16.279 1.00 91.69 126 PRO A CA 1
ATOM 1026 C C . PRO A 1 126 ? -9.365 -20.604 15.797 1.00 91.69 126 PRO A C 1
ATOM 1028 O O . PRO A 1 126 ? -9.443 -19.653 16.575 1.00 91.69 126 PRO A O 1
ATOM 1031 N N . ALA A 1 127 ? -9.134 -20.440 14.493 1.00 90.62 127 ALA A N 1
ATOM 1032 C CA . ALA A 1 127 ? -9.001 -19.121 13.885 1.00 90.62 127 ALA A CA 1
ATOM 1033 C C . ALA A 1 127 ? -10.299 -18.312 14.056 1.00 90.62 127 ALA A C 1
ATOM 1035 O O . ALA A 1 127 ? -11.386 -18.789 13.726 1.00 90.62 127 ALA A O 1
ATOM 1036 N N . CYS A 1 128 ? -10.173 -17.084 14.564 1.00 91.12 128 CYS A N 1
ATOM 1037 C CA . CYS A 1 128 ? -11.289 -16.147 14.657 1.00 91.12 128 CYS A CA 1
ATOM 1038 C C . CYS A 1 128 ? -11.647 -15.633 13.246 1.00 91.12 128 CYS A C 1
ATOM 1040 O O . CYS A 1 128 ? -10.727 -15.318 12.483 1.00 91.12 128 CYS A O 1
ATOM 1042 N N . PRO A 1 129 ? -12.939 -15.548 12.872 1.00 93.94 129 PRO A N 1
ATOM 1043 C CA . PRO A 1 129 ? -13.350 -14.957 11.600 1.00 93.94 129 PRO A CA 1
ATOM 1044 C C . PRO A 1 129 ? -12.953 -13.480 11.511 1.00 93.94 129 PRO A C 1
ATOM 1046 O O . PRO A 1 129 ? -12.845 -12.780 12.517 1.00 93.94 129 PRO A O 1
ATOM 1049 N N . GLU A 1 130 ? -12.779 -12.979 10.292 1.00 93.81 130 GLU A N 1
ATOM 1050 C CA . GLU A 1 130 ? -12.530 -11.553 10.075 1.00 93.81 130 GLU A CA 1
ATOM 1051 C C . GLU A 1 130 ? -13.817 -10.736 10.295 1.00 93.81 130 GLU A C 1
ATOM 1053 O O . GLU A 1 130 ? -14.923 -11.216 10.037 1.00 93.81 130 GLU A O 1
ATOM 1058 N N . ILE A 1 131 ? -13.697 -9.466 10.703 1.00 94.19 131 ILE A N 1
ATOM 1059 C CA . ILE A 1 131 ? -14.854 -8.577 10.922 1.00 94.19 131 ILE A CA 1
ATOM 1060 C C . ILE A 1 131 ? -15.768 -8.461 9.689 1.00 94.19 131 ILE A C 1
ATOM 1062 O O . ILE A 1 131 ? -16.984 -8.316 9.823 1.00 94.19 131 ILE A O 1
ATOM 1066 N N . THR A 1 132 ? -15.191 -8.555 8.488 1.00 94.56 132 THR A N 1
ATOM 1067 C CA . THR A 1 132 ? -15.889 -8.500 7.196 1.00 94.56 132 THR A CA 1
ATOM 1068 C C . THR A 1 132 ? -16.713 -9.759 6.915 1.00 94.56 132 THR A C 1
ATOM 1070 O O . THR A 1 132 ? -17.710 -9.695 6.199 1.00 94.56 132 THR A O 1
ATOM 1073 N N . GLN A 1 133 ? -16.350 -10.894 7.516 1.00 94.69 133 GLN A N 1
ATOM 1074 C CA . GLN A 1 133 ? -16.989 -12.197 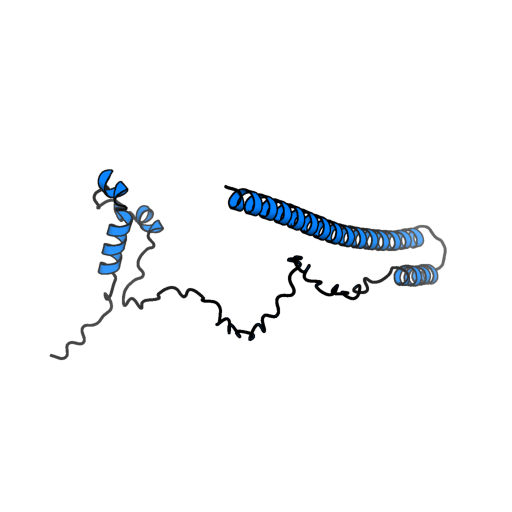7.305 1.00 94.69 133 GLN A CA 1
ATOM 1075 C C . GLN A 1 133 ? -18.172 -12.440 8.247 1.00 94.69 133 GLN A C 1
ATOM 1077 O O . GLN A 1 133 ? -18.959 -13.361 8.042 1.00 94.69 133 GLN A O 1
ATOM 1082 N N . LEU A 1 134 ? -18.335 -11.624 9.289 1.00 93.31 134 LEU A N 1
ATOM 1083 C CA . LEU A 1 134 ? -19.347 -11.883 10.311 1.00 93.31 134 LEU A CA 1
ATOM 1084 C C . LEU A 1 134 ? -20.789 -11.819 9.783 1.00 93.31 134 LEU A C 1
ATOM 1086 O O . LEU A 1 134 ? -21.655 -12.542 10.276 1.00 93.31 134 LEU A O 1
ATOM 1090 N N . GLU A 1 135 ? -21.054 -10.968 8.788 1.00 92.38 135 GLU A N 1
ATOM 1091 C CA . GLU A 1 135 ? -22.376 -10.871 8.157 1.00 92.38 135 GLU A CA 1
ATOM 1092 C C . GLU A 1 135 ? -22.678 -12.080 7.273 1.00 92.38 135 GLU A C 1
ATOM 1094 O O . GLU A 1 135 ? -23.761 -12.651 7.381 1.00 92.38 135 GLU A O 1
ATOM 1099 N N . SER A 1 136 ? -21.723 -12.507 6.439 1.00 94.81 136 SER A N 1
ATOM 1100 C CA . SER A 1 136 ? -21.912 -13.651 5.538 1.00 94.81 136 SER A CA 1
ATOM 1101 C C . SER A 1 136 ? -22.048 -14.972 6.295 1.00 94.81 136 SER A C 1
ATOM 1103 O O . SER A 1 136 ? -22.792 -15.850 5.866 1.00 94.81 136 SER A O 1
ATOM 1105 N N . LEU A 1 137 ? -21.384 -15.091 7.447 1.00 94.00 137 LEU A N 1
ATOM 1106 C CA . LEU A 1 137 ? -21.486 -16.240 8.349 1.00 94.00 137 LEU A CA 1
ATOM 1107 C C . LEU A 1 137 ? -22.722 -16.184 9.267 1.00 94.00 137 LEU A C 1
ATOM 1109 O O . LEU A 1 137 ? -22.983 -17.131 10.005 1.00 94.00 137 LEU A O 1
ATOM 1113 N N . GLY A 1 138 ? -23.498 -15.096 9.231 1.00 94.56 138 GLY A N 1
ATOM 1114 C CA . GLY A 1 138 ? -24.755 -14.973 9.970 1.00 94.56 138 GLY A CA 1
ATOM 1115 C C . GLY A 1 138 ? -24.610 -14.734 11.478 1.00 94.56 138 GLY A C 1
ATOM 1116 O O . GLY A 1 138 ? -25.606 -14.833 12.196 1.00 94.56 138 GLY A O 1
ATOM 1117 N N . TYR A 1 139 ? -23.420 -14.372 11.975 1.00 93.12 139 TYR A N 1
ATOM 1118 C CA . TY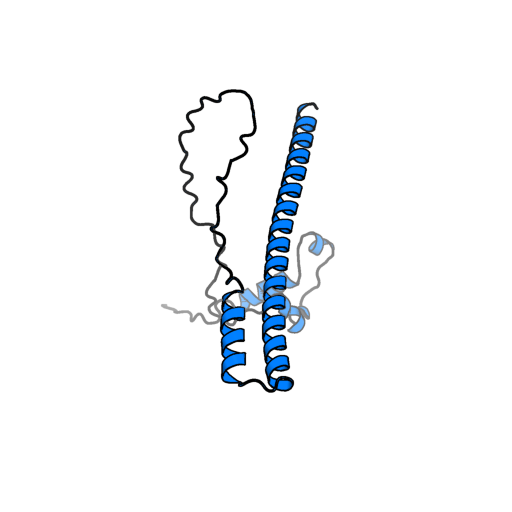R A 1 139 ? -23.198 -14.088 13.404 1.00 93.12 139 TYR A CA 1
ATOM 1119 C C . TYR A 1 139 ? -24.037 -12.906 13.917 1.00 93.12 139 TYR A C 1
ATOM 1121 O O . TYR A 1 139 ? -24.401 -12.860 15.089 1.00 93.12 139 TYR A O 1
ATOM 1129 N N . MET A 1 140 ? -24.398 -11.971 13.033 1.00 92.50 140 MET A N 1
ATOM 1130 C CA . MET A 1 140 ? -25.189 -10.782 13.378 1.00 92.50 140 MET A CA 1
ATOM 1131 C C . MET A 1 140 ? -26.684 -11.065 13.587 1.00 92.50 140 MET A C 1
ATOM 1133 O O . MET A 1 140 ? -27.394 -10.212 14.112 1.00 92.50 140 MET A O 1
ATOM 1137 N N . ASN A 1 141 ? -27.185 -12.241 13.192 1.00 93.19 141 ASN A N 1
ATOM 1138 C CA . ASN A 1 141 ? -28.625 -12.533 13.207 1.00 93.19 141 ASN A CA 1
ATOM 1139 C C . ASN A 1 141 ? -29.221 -12.603 14.621 1.00 93.19 141 ASN A C 1
ATOM 1141 O O . ASN A 1 141 ? -30.424 -12.417 14.790 1.00 93.19 141 ASN A O 1
ATOM 1145 N N . TYR A 1 142 ? -28.385 -12.863 15.627 1.00 89.31 142 TYR A N 1
ATOM 1146 C CA . TYR A 1 142 ? -28.801 -13.081 17.015 1.00 89.31 142 TYR A CA 1
ATOM 1147 C C . TYR A 1 142 ? -28.359 -11.960 17.962 1.00 89.31 142 TYR A C 1
ATOM 1149 O O . TYR A 1 142 ? -28.440 -12.112 19.179 1.00 89.31 142 TYR A O 1
ATOM 1157 N N . ILE A 1 143 ? -27.876 -10.839 17.420 1.00 90.12 143 ILE A N 1
ATOM 1158 C CA . ILE A 1 143 ? -27.360 -9.714 18.201 1.00 90.12 143 ILE A CA 1
ATOM 1159 C C . ILE A 1 143 ? -28.260 -8.497 17.982 1.00 90.12 143 ILE A C 1
ATOM 1161 O O . ILE A 1 143 ? -28.810 -8.276 16.902 1.00 90.12 143 ILE A O 1
ATOM 1165 N N . ARG A 1 144 ? -28.452 -7.708 19.042 1.00 91.94 144 ARG A N 1
ATOM 1166 C CA . ARG A 1 144 ? -29.218 -6.462 18.985 1.00 91.94 144 ARG A CA 1
ATOM 1167 C C . ARG A 1 144 ? -28.523 -5.462 18.059 1.00 91.94 144 ARG A C 1
ATOM 1169 O O . ARG A 1 144 ? -27.339 -5.192 18.237 1.00 91.94 144 ARG A O 1
ATOM 1176 N N . ARG A 1 145 ? -29.290 -4.840 17.160 1.00 91.44 145 ARG A N 1
ATOM 1177 C CA . ARG A 1 145 ? -28.806 -3.729 16.331 1.00 91.44 145 ARG A CA 1
ATOM 1178 C C . ARG A 1 145 ? -28.427 -2.510 17.169 1.00 91.44 145 ARG A C 1
ATOM 1180 O O . ARG A 1 145 ? -28.982 -2.268 18.246 1.00 91.44 145 ARG A O 1
ATOM 1187 N N . GLU A 1 146 ? -27.490 -1.746 16.635 1.00 93.69 146 GLU A N 1
ATOM 1188 C CA . GLU A 1 146 ? -27.030 -0.484 17.192 1.00 93.69 146 GLU A CA 1
ATOM 1189 C C . GLU A 1 146 ? -28.078 0.639 17.081 1.00 93.69 146 GLU A C 1
ATOM 1191 O O . GLU A 1 146 ? -28.839 0.731 16.115 1.00 93.69 146 GLU A O 1
ATOM 1196 N N . SER A 1 147 ? -28.111 1.509 18.094 1.00 95.19 147 SER A N 1
ATOM 1197 C CA . SER A 1 147 ? -28.884 2.758 18.085 1.00 95.19 147 SER A CA 1
ATOM 1198 C C . SER A 1 147 ? -28.108 3.896 17.406 1.00 95.19 147 SER A C 1
ATOM 1200 O O . SER A 1 147 ? -26.878 3.890 17.360 1.00 95.19 147 SER A O 1
ATOM 1202 N N . SER A 1 148 ? -28.807 4.936 16.938 1.00 95.62 148 SER A N 1
ATOM 1203 C CA . SER A 1 148 ? -28.183 6.130 16.344 1.00 95.62 148 SER A CA 1
ATOM 1204 C C . SER A 1 148 ? -27.226 6.846 17.305 1.00 95.62 148 SER A C 1
ATOM 1206 O O . SER A 1 148 ? -26.185 7.346 16.882 1.00 95.62 148 SER A O 1
ATOM 1208 N N . GLN A 1 149 ? -27.537 6.851 18.604 1.00 96.06 149 GLN A N 1
ATOM 1209 C CA . GLN A 1 149 ? -26.665 7.411 19.639 1.00 96.06 149 GLN A CA 1
ATOM 1210 C C . GLN A 1 149 ? -25.385 6.581 19.832 1.00 96.06 149 GLN A C 1
ATOM 1212 O O . GLN A 1 149 ? -24.317 7.138 20.070 1.00 96.06 149 GLN A O 1
ATOM 1217 N N . GLU A 1 150 ? -25.483 5.258 19.709 1.00 94.88 150 GLU A N 1
ATOM 1218 C CA . GLU A 1 150 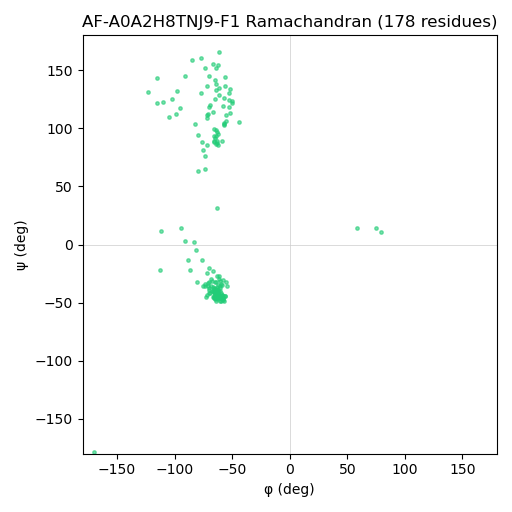? -24.352 4.338 19.861 1.00 94.88 150 GLU A CA 1
ATOM 1219 C C . GLU A 1 150 ? -23.403 4.450 18.665 1.00 94.88 150 GLU A C 1
ATOM 1221 O O . GLU A 1 150 ? -22.194 4.589 18.847 1.00 94.88 150 GLU A O 1
ATOM 1226 N N . LEU A 1 151 ? -23.959 4.520 17.453 1.00 95.06 151 LEU A N 1
ATOM 1227 C CA . LEU A 1 151 ? -23.206 4.804 16.232 1.00 95.06 151 LEU A CA 1
ATOM 1228 C C . LEU A 1 151 ? -22.433 6.124 16.323 1.00 95.06 151 LEU A C 1
ATOM 1230 O O . LEU A 1 151 ? -21.253 6.169 15.980 1.00 95.06 151 LEU A O 1
ATOM 1234 N N . ALA A 1 152 ? -23.066 7.187 16.832 1.00 95.62 152 ALA A N 1
ATOM 1235 C CA . ALA A 1 152 ? -22.403 8.477 17.039 1.00 95.62 152 ALA A CA 1
ATOM 1236 C C . ALA A 1 152 ? -21.256 8.401 18.067 1.00 95.62 152 ALA A C 1
ATOM 1238 O O . ALA A 1 152 ? -20.303 9.173 17.982 1.00 95.62 152 ALA A O 1
ATOM 1239 N N . GLY A 1 153 ? -21.326 7.456 19.010 1.00 95.00 153 GLY A N 1
ATOM 1240 C CA . GLY A 1 153 ? -20.261 7.142 19.964 1.00 95.00 153 GLY A CA 1
ATOM 1241 C C . GLY A 1 153 ? -19.176 6.202 19.425 1.00 95.00 153 GLY A C 1
ATOM 1242 O O . GLY A 1 153 ? -18.273 5.841 20.174 1.00 95.00 153 GLY A O 1
ATOM 1243 N N . GLY A 1 154 ? -19.255 5.784 18.156 1.00 94.06 154 GLY A N 1
ATOM 1244 C CA . GLY A 1 154 ? -18.315 4.842 17.543 1.00 94.06 154 GLY A CA 1
ATOM 1245 C C . GLY A 1 154 ? -18.570 3.373 17.896 1.00 94.06 154 GLY A C 1
ATOM 1246 O O . GLY A 1 154 ? -17.738 2.518 17.594 1.00 94.06 154 GLY A O 1
ATOM 1247 N N . PHE A 1 155 ? -19.705 3.055 18.525 1.00 94.06 155 PHE A N 1
ATOM 1248 C CA . PHE A 1 155 ? -20.096 1.675 18.782 1.00 94.06 155 PHE A CA 1
ATOM 1249 C C . PHE A 1 155 ? -20.634 1.029 17.505 1.00 94.06 155 PHE A C 1
ATOM 1251 O O . PHE A 1 155 ? -21.533 1.554 16.849 1.00 94.06 155 PHE A O 1
ATOM 1258 N N . LEU A 1 156 ? -20.110 -0.154 17.190 1.00 94.12 156 LEU A N 1
ATOM 1259 C CA . LEU A 1 156 ? -20.584 -0.994 16.100 1.00 94.12 156 LEU A CA 1
ATOM 1260 C C . LEU A 1 156 ? -20.962 -2.359 16.672 1.00 94.12 156 LEU A C 1
ATOM 1262 O O . LEU A 1 156 ? -20.164 -2.999 17.358 1.00 94.12 156 LEU A O 1
ATOM 1266 N N . MET A 1 157 ? -22.147 -2.864 16.330 1.00 93.81 157 MET A N 1
ATOM 1267 C CA . MET A 1 157 ? -22.537 -4.232 16.694 1.00 93.81 157 MET A CA 1
ATOM 1268 C C . MET A 1 157 ? -21.488 -5.253 16.216 1.00 93.81 157 MET A C 1
ATOM 1270 O O . MET A 1 157 ? -21.171 -6.207 16.929 1.00 93.81 157 MET A O 1
ATOM 1274 N N . LYS A 1 158 ? -20.880 -5.003 15.045 1.00 94.69 158 LYS A N 1
ATOM 1275 C CA . LYS A 1 158 ? -19.840 -5.860 14.462 1.00 94.69 158 LYS A CA 1
ATOM 1276 C C . LYS A 1 158 ? -18.605 -6.021 15.345 1.00 94.69 158 LYS A C 1
ATOM 1278 O O . LYS A 1 158 ? -18.099 -7.132 15.465 1.00 94.69 158 LYS A O 1
ATOM 1283 N N . THR A 1 159 ? -18.131 -4.942 15.971 1.00 93.94 159 THR A N 1
ATOM 1284 C CA . THR A 1 159 ? -16.931 -4.992 16.822 1.00 93.94 159 THR A CA 1
ATOM 1285 C C . THR A 1 159 ? -17.207 -5.755 18.111 1.00 93.94 159 THR A C 1
ATOM 1287 O O . THR A 1 159 ? -16.385 -6.566 18.524 1.00 93.94 159 THR A O 1
ATOM 1290 N N . SER A 1 160 ? -18.393 -5.570 18.694 1.00 93.19 160 SER A N 1
ATOM 1291 C CA . SER A 1 160 ? -18.816 -6.295 19.899 1.00 93.19 160 SER A CA 1
ATOM 1292 C C . SER A 1 160 ? -18.976 -7.793 19.643 1.00 93.19 160 SER A C 1
ATOM 1294 O O . SER A 1 160 ? -18.499 -8.614 20.421 1.00 93.19 160 SER A O 1
ATOM 1296 N N . CYS A 1 161 ? -19.605 -8.153 18.522 1.00 94.81 161 CYS A N 1
ATOM 1297 C CA . CYS A 1 161 ? -19.737 -9.541 18.091 1.00 94.81 161 CYS A CA 1
ATOM 1298 C C . CYS A 1 161 ? -18.370 -10.202 17.877 1.00 94.81 161 CYS A C 1
ATOM 1300 O O . CYS A 1 161 ? -18.127 -11.280 18.413 1.00 94.81 161 CYS A O 1
ATOM 1302 N N . LEU A 1 162 ? -17.466 -9.542 17.141 1.00 95.31 162 LEU A N 1
ATOM 1303 C CA . LEU A 1 162 ? -16.116 -10.053 16.906 1.00 95.31 162 LEU A CA 1
ATOM 1304 C C . LEU A 1 162 ? -15.372 -10.292 18.216 1.00 95.31 162 LEU A C 1
ATOM 1306 O O . LEU A 1 162 ? -14.757 -11.338 18.385 1.00 95.31 162 LEU A O 1
ATOM 1310 N N . HIS A 1 163 ? -15.439 -9.323 19.130 1.00 93.12 163 HIS A N 1
ATOM 1311 C CA . HIS A 1 163 ? -14.777 -9.407 20.423 1.00 93.12 163 HIS A CA 1
ATOM 1312 C C . HIS A 1 163 ? -15.266 -10.623 21.212 1.00 93.12 163 HIS A C 1
ATOM 1314 O O . HIS A 1 163 ? -14.460 -11.431 21.662 1.00 93.12 163 HIS A O 1
ATOM 1320 N N . TYR A 1 164 ? -16.584 -10.818 21.273 1.00 93.56 164 TYR A N 1
ATOM 1321 C CA . TYR A 1 164 ? -17.180 -11.977 21.929 1.00 93.56 164 TYR A CA 1
ATOM 1322 C C . TYR A 1 164 ? -16.747 -13.306 21.293 1.00 93.56 164 TYR A C 1
ATOM 1324 O O . TYR A 1 164 ? -16.377 -14.246 21.996 1.00 93.56 164 TYR A O 1
ATOM 1332 N N . VAL A 1 165 ? -16.754 -13.392 19.958 1.00 93.25 165 VAL A N 1
ATOM 1333 C CA . VAL A 1 165 ?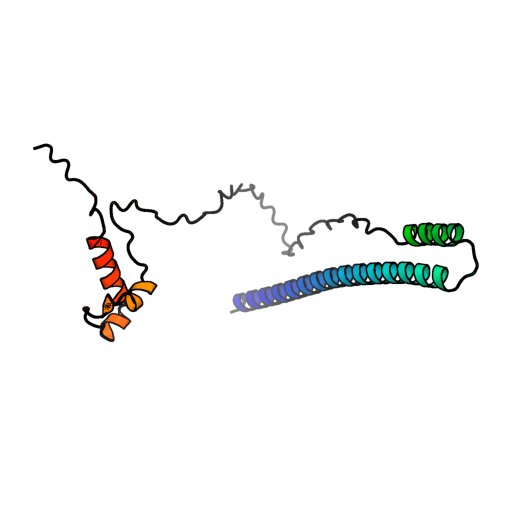 -16.290 -14.593 19.247 1.00 93.25 165 VAL A CA 1
ATOM 1334 C C . VAL A 1 165 ? -14.815 -14.852 19.549 1.00 93.25 165 VAL A C 1
ATOM 1336 O O . VAL A 1 165 ? -14.463 -15.986 19.865 1.00 93.25 165 VAL A O 1
ATOM 1339 N N . GLN A 1 166 ? -13.974 -13.815 19.510 1.00 92.94 166 GLN A N 1
ATOM 1340 C CA . GLN A 1 166 ? -12.547 -13.902 19.810 1.00 92.94 166 GLN A CA 1
ATOM 1341 C C . GLN A 1 166 ? -12.296 -14.434 21.224 1.00 92.94 166 GLN A C 1
ATOM 1343 O O . GLN A 1 166 ? -11.456 -15.315 21.388 1.00 92.94 166 GLN A O 1
ATOM 1348 N N . GLU A 1 167 ? -13.041 -13.959 22.222 1.00 90.94 167 GLU A N 1
ATOM 1349 C CA . GLU A 1 167 ? -12.960 -14.476 23.591 1.00 90.94 167 GLU A CA 1
ATOM 1350 C C . GLU A 1 167 ? -13.364 -15.953 23.668 1.00 90.94 167 GLU A C 1
ATOM 1352 O O . GLU A 1 167 ? -12.650 -16.749 24.276 1.00 90.94 167 GLU A O 1
ATOM 1357 N N . CYS A 1 168 ? -14.448 -16.351 22.993 1.00 90.75 168 CYS A N 1
ATOM 1358 C CA . CYS A 1 168 ? -14.921 -17.739 22.989 1.00 90.75 168 CYS A CA 1
ATOM 1359 C C . CYS A 1 168 ? -13.925 -18.719 22.353 1.00 90.75 168 CYS A C 1
ATOM 1361 O O . CYS A 1 168 ? -13.830 -19.868 22.784 1.00 90.75 168 CYS A O 1
ATOM 1363 N N . VAL A 1 169 ? -13.222 -18.293 21.298 1.00 91.06 169 VAL A N 1
ATOM 1364 C CA . VAL A 1 169 ? -12.237 -19.141 20.610 1.00 91.06 169 VAL A CA 1
ATOM 1365 C C . VAL A 1 169 ? -10.856 -19.077 21.253 1.00 91.06 169 VAL A C 1
ATOM 1367 O O . VAL A 1 169 ? -10.060 -19.998 21.078 1.00 91.06 169 VAL A O 1
ATOM 1370 N N . SER A 1 170 ? -10.554 -18.017 22.003 1.00 88.75 170 SER A N 1
ATOM 1371 C CA . SER A 1 170 ? -9.273 -17.876 22.687 1.00 88.75 170 SER A CA 1
ATOM 1372 C C . SER A 1 170 ? -9.076 -18.966 23.743 1.00 88.75 170 SER A C 1
ATOM 1374 O O . SER A 1 170 ? -9.998 -19.318 24.473 1.00 88.75 170 SER A O 1
ATOM 1376 N N . ALA A 1 171 ? -7.863 -19.521 23.810 1.00 83.88 171 ALA A N 1
ATOM 1377 C CA . ALA A 1 171 ? -7.455 -20.512 24.811 1.00 83.88 171 ALA A CA 1
ATOM 1378 C C . ALA A 1 171 ? -8.280 -21.822 24.865 1.00 83.88 171 ALA A C 1
ATOM 1380 O O . ALA A 1 171 ? -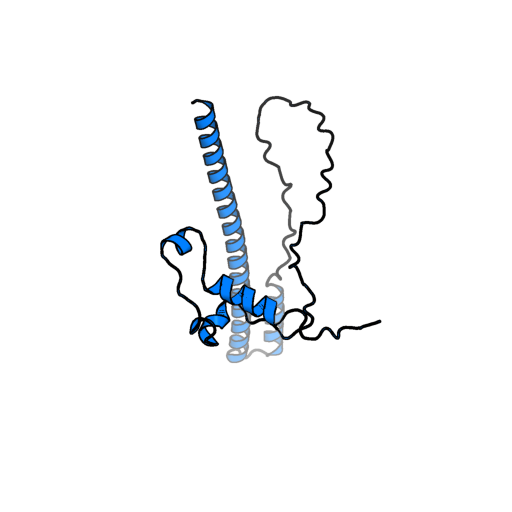8.130 -22.606 25.803 1.00 83.88 171 ALA A O 1
ATOM 1381 N N . LEU A 1 172 ? -9.102 -22.127 23.853 1.00 87.31 172 LEU A N 1
ATOM 1382 C CA . LEU A 1 172 ? -9.924 -23.344 23.820 1.00 87.31 172 LEU A CA 1
ATOM 1383 C C . LEU A 1 172 ? -9.097 -24.644 23.865 1.00 87.31 172 LEU A C 1
ATOM 1385 O O . LEU A 1 172 ? -9.553 -25.658 24.393 1.00 87.31 172 LEU A O 1
ATOM 1389 N N . TYR A 1 173 ? -7.886 -24.632 23.307 1.00 88.44 173 TYR A N 1
ATOM 1390 C CA . TYR A 1 173 ? -6.991 -25.793 23.266 1.00 88.44 173 TYR A CA 1
ATOM 1391 C C . TYR A 1 173 ? -6.039 -25.872 24.463 1.00 88.44 173 TYR A C 1
ATOM 1393 O O . TYR A 1 173 ? -5.207 -26.782 24.531 1.00 88.44 173 TYR A O 1
ATOM 1401 N N . GLU A 1 174 ? -6.151 -24.959 25.428 1.00 83.56 174 GLU A N 1
ATOM 1402 C CA . GLU A 1 174 ? -5.333 -25.013 26.631 1.00 83.56 174 GLU A CA 1
ATOM 1403 C C . GLU A 1 174 ? -5.787 -26.164 27.528 1.00 83.56 174 GLU A C 1
ATOM 1405 O O . GLU A 1 174 ? -6.838 -26.146 28.173 1.00 83.56 174 GLU A O 1
ATOM 1410 N N . ARG A 1 175 ? -4.961 -27.211 27.599 1.00 73.25 175 ARG A N 1
ATOM 1411 C CA . ARG A 1 175 ? -5.136 -28.256 28.603 1.00 73.25 175 ARG A CA 1
ATOM 1412 C C . ARG A 1 175 ? -4.788 -27.651 29.957 1.00 73.25 175 ARG A C 1
ATOM 1414 O O . ARG A 1 175 ? -3.635 -27.295 30.184 1.00 73.25 175 ARG A O 1
ATOM 1421 N N . LYS A 1 176 ? -5.745 -27.614 30.889 1.00 70.94 176 LYS A N 1
ATOM 1422 C CA . LYS A 1 176 ? -5.445 -27.337 32.299 1.00 70.94 176 LYS A CA 1
ATOM 1423 C C . LYS A 1 176 ? -4.434 -28.375 32.782 1.00 70.94 176 LYS A C 1
ATOM 1425 O O . LYS A 1 176 ? -4.793 -29.521 33.048 1.00 70.94 176 LYS A O 1
ATOM 1430 N N . THR A 1 177 ? -3.165 -27.999 32.891 1.00 62.59 177 THR A N 1
ATOM 1431 C CA . THR A 1 177 ? -2.173 -28.787 33.619 1.00 62.59 177 THR A CA 1
ATOM 1432 C C . THR A 1 177 ? -2.467 -28.608 35.101 1.00 62.59 177 THR A C 1
ATOM 1434 O O . THR A 1 177 ? -1.823 -27.820 35.789 1.00 62.59 177 THR A O 1
ATOM 1437 N N . GLY A 1 178 ? -3.506 -29.292 35.579 1.00 57.09 178 GLY A N 1
ATOM 1438 C CA . GLY A 1 178 ? -3.777 -29.428 36.998 1.00 57.09 178 GLY A CA 1
ATOM 1439 C C . GLY A 1 178 ? -2.645 -30.224 37.629 1.00 57.09 178 GLY A C 1
ATOM 1440 O O . GLY A 1 178 ? -2.688 -31.448 37.654 1.00 57.09 178 GLY A O 1
ATOM 1441 N N . LYS A 1 179 ? -1.618 -29.530 38.118 1.00 51.38 179 LYS A N 1
ATOM 1442 C CA . LYS A 1 179 ? -0.922 -29.993 39.313 1.00 51.38 179 LYS A CA 1
ATOM 1443 C C . LYS A 1 179 ? -1.808 -29.572 40.482 1.00 51.38 179 LYS A C 1
ATOM 1445 O O . LYS A 1 179 ? -1.785 -28.407 40.873 1.00 51.38 179 LYS A O 1
ATOM 1450 N N . VAL A 1 180 ? -2.668 -30.496 40.907 1.00 48.16 180 VAL A N 1
ATOM 1451 C CA . VAL A 1 180 ? -3.227 -30.516 42.265 1.00 48.16 180 VAL A CA 1
ATOM 1452 C C . VAL A 1 180 ? -2.183 -31.167 43.157 1.00 48.16 180 VAL A C 1
ATOM 1454 O O . VAL A 1 180 ? -1.598 -32.174 42.695 1.00 48.16 180 VAL A O 1
#

Mean predicted aligned error: 19.16 Å

Radius of gyration: 35.99 Å; Cα contacts (8 Å, |Δi|>4): 60; chains: 1; bounding box: 60×72×102 Å

pLDDT: mean 80.93, std 15.03, range [44.19, 96.06]

Nearest PDB structures (foldseek):
  8pyr-assembly1_C  TM=8.994E-01  e=9.199E-06  Homo sapiens
  7b5q-assembly1_H  TM=8.812E-01  e=4.869E-05  Homo sapiens
  6xbz-assembly1_H  TM=8.737E-01  e=7.153E-05  Homo sapiens
  7nvr-assembly1_3  TM=8.408E-01  e=9.243E-05  Homo sapiens
  7egb-assembly1_0  TM=8.409E-01  e=2.417E-04  Homo sapiens

InterPro domains:
  IPR015877 MAT1, centre [PF06391] (1-118)
  IPR057657 MAT1, C-terminal CAK anchor [PF25811] (123-173)

Sequence (180 aa):
MRNRMKLKREEQALDELIEEEKMHSQYKRDEVLRDEAEQRNKKLRVDSELIDSLARSNSDARDIVNTYTHKKEEIPAPKPKPISIPPINFTKFSTGVKFNQSSIPISIKEGPLFKYEPICQQLNGPACPEITQLESLGYMNYIRRESSQELAGGFLMKTSCLHYVQECVSALYERKTGKV

Organism: NCBI:txid742174